Protein AF-A0A965K1F4-F1 (afdb_monomer)

Secondary structure (DSSP, 8-state):
--HHHHHTSB-SSSBSEEEEEEESSS-EEEEEEETT-BHHHHHHHTT--S--SEEEESSTTSEEEEGGGTTSBSSHHHHGGGT---TTTEEEEEPTTS-HHHHHHHHHHHHHHTS---SHIIIIIHHHHHHHHHHHHHTTTHHHHHHHHHHHHHHHTT-SSSSHHHHHHHHHHHHHHHTHHHHHHHHTTPPPTTTTSPPSS----TTTTTT----

Radius of gyration: 17.97 Å; Cα contacts (8 Å, |Δi|>4): 394; chains: 1; bounding box: 42×44×53 Å

Foldseek 3Di:
DDPVVQCVFADVVQGHWDFAWEFFPPDIDTDIHHFQQQQLVVCVVVVNPDQFQWKFAQPLLFFIGGSVRSRFTQAAVSCVVVVGHNHPRYIYGHHPPAQLLLLLLVSLCLLLVPDPCPFPCSVPLSNLLSVLSVCLQQLHVLLVSLVVNVVSLVVNAPRDPDCSSVSSSNHVVNSCVSNVVSSVVSSNRDHHPRNPPDHSDDRDDPVNCVPPPPD

Nearest PDB structures (foldseek):
  7p5h-assembly1_b  TM=9.057E-01  e=5.357E-12  Thermotoga maritima MSB8
  8a5e-assembly1_B  TM=8.991E-01  e=3.049E-12  Acetobacterium woodii DSM 1030
  8e9i-assembly1_F  TM=9.123E-01  e=1.053E-11  Mycolicibacterium smegmatis MC2 155
  7p91-assembly1_b  TM=8.775E-01  e=1.053E-11  Thermotoga maritima MSB8
  8oh5-assembly1_B  TM=8.840E-01  e=3.250E-11  Sporomusa ovata DSM 2662

pLDDT: mean 92.14, std 10.46, range [42.31, 98.44]

Mean predicted aligned error: 4.68 Å

Solvent-accessible surface area (backbone atoms only — not comparable to full-atom values): 11438 Å² total; per-residue (Å²): 142,54,72,69,64,43,53,76,32,41,32,96,92,45,53,24,67,44,67,29,40,37,35,48,80,91,53,76,43,78,45,79,40,45,26,45,46,32,43,48,58,53,37,47,76,65,70,47,87,68,83,42,55,28,33,37,29,16,43,84,50,20,22,47,40,54,41,93,55,33,77,42,28,49,29,51,78,64,24,43,90,73,75,30,38,46,70,75,27,26,40,36,40,37,49,73,96,54,49,66,65,41,52,48,22,54,53,39,40,49,54,26,68,74,39,87,46,84,28,65,34,40,59,52,44,36,49,50,42,19,50,25,37,46,28,18,34,58,18,45,66,8,49,61,22,53,55,49,43,56,54,47,42,68,68,40,51,85,58,42,88,55,63,64,57,42,18,45,38,43,26,52,54,28,38,55,64,71,36,39,69,58,53,54,55,23,32,73,38,50,59,43,87,54,59,83,48,83,72,78,65,90,71,88,50,82,73,69,57,70,79,62,74,86,127

Sequence (215 aa):
HGAEWFRNVGTATRPGTTVTSVTGNGKALVVEVPYGTPIRSILVGAGIAYEPRALLLGGYGGTWLDAKHLDVGFDDDSLRPFGAGTGAGVIMALPHESCGVAECARIVDYMAKESARQCGPCAFGLPAMAEDLKALTSGRDANQSLSRLMSRSDVIEGRGACRHPDGVIRFVRTALNVFAEDFNAHAAGHPCGFAHGAPVSYIPHQSDVKDLEWE

Structure (mmCIF, N/CA/C/O backbone):
data_AF-A0A965K1F4-F1
#
_entry.id   AF-A0A965K1F4-F1
#
loop_
_atom_site.group_PDB
_atom_site.id
_atom_site.type_symbol
_atom_site.label_atom_id
_atom_site.label_alt_id
_atom_site.label_comp_id
_atom_site.label_asym_id
_atom_site.label_entity_id
_atom_site.label_seq_id
_atom_site.pdbx_PDB_ins_code
_atom_site.Cartn_x
_atom_site.Cartn_y
_atom_site.Cartn_z
_atom_site.occupancy
_atom_site.B_iso_or_equiv
_atom_site.auth_seq_id
_atom_site.auth_comp_id
_atom_site.auth_asym_id
_atom_site.auth_atom_id
_atom_site.pdbx_PDB_model_num
ATOM 1 N N . HIS A 1 1 ? 19.795 9.532 -28.203 1.00 74.75 1 HIS A N 1
ATOM 2 C CA . HIS A 1 1 ? 19.160 8.299 -27.690 1.00 74.75 1 HIS A CA 1
ATOM 3 C C . HIS A 1 1 ? 17.876 8.038 -28.471 1.00 74.75 1 HIS A C 1
ATOM 5 O O . HIS A 1 1 ? 17.197 9.002 -28.798 1.00 74.75 1 HIS A O 1
ATOM 11 N N . GLY A 1 2 ? 17.587 6.784 -28.839 1.00 93.44 2 GLY A N 1
ATOM 12 C CA . GLY A 1 2 ? 16.443 6.406 -29.685 1.00 93.44 2 GLY A CA 1
ATOM 13 C C . GLY A 1 2 ? 15.737 5.147 -29.176 1.00 93.44 2 GLY A C 1
ATOM 14 O O . GLY A 1 2 ? 16.188 4.526 -28.215 1.00 93.44 2 GLY A O 1
ATOM 15 N N . ALA A 1 3 ? 14.636 4.762 -29.823 1.00 94.19 3 ALA A N 1
ATOM 16 C CA . ALA A 1 3 ? 13.761 3.690 -29.338 1.00 94.19 3 ALA A CA 1
ATOM 17 C C . ALA A 1 3 ? 14.447 2.314 -29.231 1.00 94.19 3 ALA A C 1
ATOM 19 O O . ALA A 1 3 ? 14.078 1.516 -28.377 1.00 94.19 3 ALA A O 1
ATOM 20 N N . GLU A 1 4 ? 15.443 2.031 -30.073 1.00 94.12 4 GLU A N 1
ATOM 21 C CA . GLU A 1 4 ? 16.241 0.801 -29.995 1.00 94.12 4 GLU A CA 1
ATOM 22 C C . GLU A 1 4 ? 17.055 0.728 -28.697 1.00 94.12 4 GLU A C 1
ATOM 24 O O . GLU A 1 4 ? 16.973 -0.257 -27.975 1.00 94.12 4 GLU A O 1
ATOM 29 N N . TRP A 1 5 ? 17.749 1.813 -28.340 1.00 94.00 5 TRP A N 1
ATOM 30 C CA . TRP A 1 5 ? 18.495 1.897 -27.084 1.00 94.00 5 TRP A CA 1
ATOM 31 C C . TRP A 1 5 ? 17.579 1.747 -25.861 1.00 94.00 5 TRP A C 1
ATOM 33 O O . TRP A 1 5 ? 17.905 0.991 -24.953 1.00 94.00 5 TRP A O 1
ATOM 43 N N . PHE A 1 6 ? 16.411 2.404 -25.861 1.00 94.06 6 PHE A N 1
ATOM 44 C CA . PHE A 1 6 ? 15.449 2.310 -24.753 1.00 94.06 6 PHE A CA 1
ATOM 45 C C . PHE A 1 6 ? 14.910 0.882 -24.570 1.00 94.06 6 PHE A C 1
ATOM 47 O O . PHE A 1 6 ? 14.655 0.455 -23.449 1.00 94.06 6 PHE A O 1
ATOM 54 N N . ARG A 1 7 ? 14.781 0.122 -25.667 1.00 94.62 7 ARG A N 1
ATOM 55 C CA . ARG A 1 7 ? 14.348 -1.283 -25.647 1.00 94.62 7 ARG A CA 1
ATOM 56 C C . ARG A 1 7 ? 15.410 -2.277 -25.185 1.00 94.62 7 ARG A C 1
ATOM 58 O O . ARG A 1 7 ? 15.047 -3.393 -24.839 1.00 94.62 7 ARG A O 1
ATOM 65 N N . ASN A 1 8 ? 16.679 -1.876 -25.134 1.00 94.69 8 ASN A N 1
ATOM 66 C CA . ASN A 1 8 ? 17.767 -2.713 -24.617 1.00 94.69 8 ASN A CA 1
ATOM 67 C C . ASN A 1 8 ? 17.890 -2.664 -23.081 1.00 94.69 8 ASN A C 1
ATOM 69 O O . ASN A 1 8 ? 18.779 -3.299 -22.518 1.00 94.69 8 ASN A O 1
ATOM 73 N N . VAL A 1 9 ? 17.022 -1.906 -22.405 1.00 95.31 9 VAL A N 1
ATOM 74 C CA . VAL A 1 9 ? 16.939 -1.791 -20.943 1.00 95.31 9 VAL A CA 1
ATOM 75 C C . VAL A 1 9 ? 15.569 -2.298 -20.490 1.00 95.31 9 VAL A C 1
ATOM 77 O O . VAL A 1 9 ? 14.593 -2.156 -21.221 1.00 95.31 9 VAL A O 1
ATOM 80 N N . GLY A 1 10 ? 15.480 -2.863 -19.286 1.00 95.62 10 GLY A N 1
ATOM 81 C CA . GLY A 1 10 ? 14.237 -3.410 -18.743 1.00 95.62 10 GLY A CA 1
ATOM 82 C C . GLY A 1 10 ? 13.984 -4.854 -19.184 1.00 95.62 10 GLY A C 1
ATOM 83 O O . GLY A 1 10 ? 14.920 -5.583 -19.518 1.00 95.62 10 GLY A O 1
ATOM 84 N N . THR A 1 11 ? 12.720 -5.277 -19.197 1.00 95.44 11 THR A N 1
ATOM 85 C CA . THR A 1 11 ? 12.339 -6.619 -19.662 1.00 95.44 11 THR A CA 1
ATOM 86 C C . THR A 1 11 ? 11.910 -6.595 -21.129 1.00 95.44 11 THR A C 1
ATOM 88 O O . THR A 1 11 ? 11.589 -5.547 -21.690 1.00 95.44 11 THR A O 1
ATOM 91 N N . ALA A 1 12 ? 11.854 -7.768 -21.766 1.00 93.19 12 ALA A N 1
ATOM 92 C CA . ALA A 1 12 ? 11.412 -7.881 -23.157 1.00 93.19 12 ALA A CA 1
ATOM 93 C C . ALA A 1 12 ? 9.964 -7.396 -23.369 1.00 93.19 12 ALA A C 1
ATOM 95 O O . ALA A 1 12 ? 9.647 -6.819 -24.409 1.00 93.19 12 ALA A O 1
ATOM 96 N N . THR A 1 13 ? 9.086 -7.623 -22.389 1.00 93.12 13 THR A N 1
ATOM 97 C CA . THR A 1 13 ? 7.673 -7.215 -22.426 1.00 93.12 13 THR A CA 1
ATOM 98 C C . THR A 1 13 ? 7.452 -5.806 -21.878 1.00 93.12 13 THR A C 1
ATOM 100 O O . THR A 1 13 ? 6.472 -5.150 -22.236 1.00 93.12 13 THR A O 1
ATOM 103 N N . ARG A 1 14 ? 8.385 -5.301 -21.063 1.00 94.06 14 ARG A N 1
ATOM 104 C CA . ARG A 1 14 ? 8.356 -3.964 -20.471 1.00 94.06 14 ARG A CA 1
ATOM 105 C C . ARG A 1 14 ? 9.728 -3.281 -20.609 1.00 94.06 14 ARG A C 1
ATOM 107 O O . ARG A 1 14 ? 10.477 -3.200 -19.636 1.00 94.06 14 ARG A O 1
ATOM 114 N N . PRO A 1 15 ? 10.063 -2.772 -21.807 1.00 96.19 15 PRO A N 1
ATOM 115 C CA . PRO A 1 15 ? 11.319 -2.068 -22.021 1.00 96.19 15 PRO A CA 1
ATOM 116 C C . PRO A 1 15 ? 11.351 -0.713 -21.309 1.00 96.19 15 PRO A C 1
ATOM 118 O O . PRO A 1 15 ? 10.327 -0.035 -21.179 1.00 96.19 15 PRO A O 1
ATOM 121 N N . GLY A 1 16 ? 12.554 -0.291 -20.938 1.00 96.00 16 GLY A N 1
ATOM 122 C CA . GLY A 1 16 ? 12.848 1.013 -20.369 1.00 96.00 16 GLY A CA 1
ATOM 123 C C . GLY A 1 16 ? 13.050 1.026 -18.860 1.00 96.00 16 GLY A C 1
ATOM 124 O O . GLY A 1 16 ? 13.235 0.000 -18.200 1.00 96.00 16 GLY A O 1
ATOM 125 N N . THR A 1 17 ? 13.012 2.241 -18.329 1.00 96.44 17 THR A N 1
ATOM 126 C CA . THR A 1 17 ? 13.187 2.560 -16.915 1.00 96.44 17 THR A CA 1
ATOM 127 C C . THR A 1 17 ? 11.930 3.210 -16.345 1.00 96.44 17 THR A C 1
ATOM 129 O O . THR A 1 17 ? 11.036 3.659 -17.070 1.00 96.44 17 THR A O 1
ATOM 132 N N . THR A 1 18 ? 11.858 3.263 -15.020 1.00 95.69 18 THR A N 1
ATOM 133 C CA . THR A 1 18 ? 10.865 4.033 -14.281 1.00 95.69 18 THR A CA 1
ATOM 134 C C . THR A 1 18 ? 11.535 4.814 -13.162 1.00 95.69 18 THR A C 1
ATOM 136 O O . THR A 1 18 ? 12.434 4.314 -12.483 1.00 95.69 18 THR A O 1
ATOM 139 N N . VAL A 1 19 ? 11.067 6.041 -12.949 1.00 96.88 19 VAL A N 1
ATOM 140 C CA . VAL A 1 19 ? 11.405 6.820 -11.759 1.00 96.88 19 VAL A CA 1
ATOM 141 C C . VAL A 1 19 ? 10.580 6.269 -10.602 1.00 96.88 19 VAL A C 1
ATOM 143 O O . VAL A 1 19 ? 9.364 6.127 -10.720 1.00 96.88 19 VAL A O 1
ATOM 146 N N . THR A 1 20 ? 11.253 5.904 -9.517 1.00 96.75 20 THR A N 1
ATOM 147 C CA . THR A 1 20 ? 10.661 5.216 -8.374 1.00 96.75 20 THR A CA 1
ATOM 148 C C . THR A 1 20 ? 11.041 5.915 -7.079 1.00 96.75 20 THR A C 1
ATOM 150 O O . THR A 1 20 ? 12.220 6.061 -6.765 1.00 96.75 20 THR A O 1
ATOM 153 N N . SER A 1 21 ? 10.037 6.318 -6.311 1.00 95.56 21 SER A N 1
ATOM 154 C CA . SER A 1 21 ? 10.187 6.828 -4.952 1.00 95.56 21 SER A CA 1
ATOM 155 C C . SER A 1 21 ? 10.217 5.664 -3.967 1.00 95.56 21 SER A C 1
ATOM 157 O O . SER A 1 21 ? 9.267 4.883 -3.882 1.00 95.56 21 SER A O 1
ATOM 159 N N . VAL A 1 22 ? 11.298 5.563 -3.204 1.00 95.31 22 VAL A N 1
ATOM 160 C CA . VAL A 1 22 ? 11.537 4.512 -2.216 1.00 95.31 22 VAL A CA 1
ATOM 161 C C . VAL A 1 22 ? 11.586 5.133 -0.822 1.00 95.31 22 VAL A C 1
ATOM 163 O O . VAL A 1 22 ? 12.295 6.113 -0.602 1.00 95.31 22 VAL A O 1
ATOM 166 N N . THR A 1 23 ? 10.838 4.572 0.125 1.00 92.44 23 THR A N 1
ATOM 167 C CA . THR A 1 23 ? 10.822 4.999 1.535 1.00 92.44 23 THR A CA 1
ATOM 168 C C . THR A 1 23 ? 10.831 3.788 2.473 1.00 92.44 23 THR A C 1
ATOM 170 O O . THR A 1 23 ? 10.505 2.677 2.057 1.00 92.44 23 THR A O 1
ATOM 173 N N . GLY A 1 24 ? 11.212 3.990 3.737 1.00 85.62 24 GLY A N 1
ATOM 174 C CA . GLY A 1 24 ? 11.217 2.940 4.767 1.00 85.62 24 GLY A CA 1
ATOM 175 C C . GLY A 1 24 ? 12.243 3.117 5.890 1.00 85.62 24 GLY A C 1
ATOM 176 O O . GLY A 1 24 ? 12.276 2.315 6.816 1.00 85.62 24 GLY A O 1
ATOM 177 N N . ASN A 1 25 ? 13.085 4.150 5.845 1.00 75.62 25 ASN A N 1
ATOM 178 C CA . ASN A 1 25 ? 14.072 4.466 6.891 1.00 75.62 25 ASN A CA 1
ATOM 179 C C . ASN A 1 25 ? 13.907 5.897 7.448 1.00 75.62 25 ASN A C 1
ATOM 181 O O . ASN A 1 25 ? 14.870 6.506 7.912 1.00 75.62 25 ASN A O 1
ATOM 185 N N . GLY A 1 26 ? 12.698 6.461 7.346 1.00 73.38 26 GLY A N 1
ATOM 186 C CA . GLY A 1 26 ? 12.419 7.857 7.699 1.00 73.38 26 GLY A CA 1
ATOM 187 C C . GLY A 1 26 ? 12.911 8.883 6.669 1.00 73.38 26 GLY A C 1
ATOM 188 O O . GLY A 1 26 ? 12.800 10.082 6.910 1.00 73.38 26 GLY A O 1
ATOM 189 N N . LYS A 1 27 ? 13.448 8.439 5.525 1.00 78.00 27 LYS A N 1
ATOM 190 C CA . LYS A 1 27 ? 13.793 9.278 4.372 1.00 78.00 27 LYS A CA 1
ATOM 191 C C . LYS A 1 27 ? 13.212 8.677 3.094 1.00 78.00 27 LYS A C 1
ATOM 193 O O . LYS A 1 27 ? 13.108 7.459 2.965 1.00 78.00 27 LYS A O 1
ATOM 198 N N . ALA A 1 28 ? 12.860 9.548 2.154 1.00 85.19 28 ALA A N 1
ATOM 199 C CA . ALA A 1 28 ? 12.487 9.161 0.801 1.00 85.19 28 ALA A CA 1
ATOM 200 C C . ALA A 1 28 ? 13.665 9.403 -0.150 1.00 85.19 28 ALA A C 1
ATOM 202 O O . ALA A 1 28 ? 14.328 10.438 -0.068 1.00 85.19 28 ALA A O 1
ATOM 203 N N . LEU A 1 29 ? 13.904 8.464 -1.062 1.00 92.31 29 LEU A N 1
ATOM 204 C CA . LEU A 1 29 ? 14.847 8.610 -2.164 1.00 92.31 29 LEU A CA 1
ATOM 205 C C . LEU A 1 29 ? 14.128 8.345 -3.483 1.00 92.31 29 LEU A C 1
ATOM 207 O O . LEU A 1 29 ? 13.356 7.397 -3.590 1.00 92.31 29 LEU A O 1
ATOM 211 N N . VAL A 1 30 ? 14.412 9.157 -4.495 1.00 95.06 30 VAL A N 1
ATOM 212 C CA . VAL A 1 30 ? 13.940 8.926 -5.860 1.00 95.06 30 VAL A CA 1
ATOM 213 C C . VAL A 1 30 ? 15.076 8.308 -6.666 1.00 95.06 30 VAL A C 1
ATOM 215 O O . VAL A 1 30 ? 16.165 8.875 -6.737 1.00 95.06 30 VAL A O 1
ATOM 218 N N . VAL A 1 31 ? 14.824 7.145 -7.262 1.00 95.25 31 VAL A N 1
ATOM 219 C CA . VAL A 1 31 ? 15.786 6.400 -8.083 1.00 95.25 31 VAL A CA 1
ATOM 220 C C . VAL A 1 31 ? 15.194 6.093 -9.451 1.00 95.25 31 VAL A C 1
ATOM 222 O O . VAL A 1 31 ? 14.004 5.818 -9.573 1.00 95.25 31 VAL A O 1
ATOM 225 N N . GLU A 1 32 ? 16.016 6.113 -10.492 1.00 96.81 32 GLU A N 1
ATOM 226 C CA . GLU A 1 32 ? 15.636 5.580 -11.799 1.00 96.81 32 GLU A CA 1
ATOM 227 C C . GLU A 1 32 ? 16.076 4.117 -11.885 1.00 96.81 32 GLU A C 1
ATOM 229 O O . GLU A 1 32 ? 17.247 3.802 -11.669 1.00 96.81 32 GLU A O 1
ATOM 234 N N . VAL A 1 33 ? 15.137 3.217 -12.182 1.00 96.62 33 VAL A N 1
ATOM 235 C CA . VAL A 1 33 ? 15.390 1.771 -12.217 1.00 96.62 33 VAL A CA 1
ATOM 236 C C . VAL A 1 33 ? 14.881 1.156 -13.520 1.00 96.62 33 VAL A C 1
ATOM 238 O O . VAL A 1 33 ? 13.785 1.500 -13.966 1.00 96.62 33 VAL A O 1
ATOM 241 N N . PRO A 1 34 ? 15.629 0.234 -14.149 1.00 97.56 34 PRO A N 1
ATOM 242 C CA . PRO A 1 34 ? 15.101 -0.605 -15.221 1.00 97.56 34 PRO A CA 1
ATOM 243 C C . PRO A 1 34 ? 13.905 -1.436 -14.746 1.00 97.56 34 PRO A C 1
ATOM 245 O O . PRO A 1 34 ? 13.929 -1.978 -13.637 1.00 97.56 34 PRO A O 1
ATOM 248 N N . TYR A 1 35 ? 12.886 -1.596 -15.590 1.00 97.81 35 TYR A N 1
ATOM 249 C CA . TYR A 1 35 ? 11.803 -2.541 -15.300 1.00 97.81 35 TYR A CA 1
ATOM 250 C C . TYR A 1 35 ? 12.345 -3.966 -15.124 1.00 97.81 35 TYR A C 1
ATOM 252 O O . TYR A 1 35 ? 13.282 -4.380 -15.805 1.00 97.81 35 TYR A O 1
ATOM 260 N N . GLY A 1 36 ? 11.764 -4.714 -14.190 1.00 97.69 36 GLY A N 1
ATOM 261 C CA . GLY A 1 36 ? 12.200 -6.070 -13.848 1.00 97.69 36 GLY A CA 1
ATOM 262 C C . GLY A 1 36 ? 13.405 -6.138 -12.913 1.00 97.69 36 GLY A C 1
ATOM 263 O O . GLY A 1 36 ? 13.797 -7.233 -12.513 1.00 97.69 36 GLY A O 1
ATOM 264 N N . THR A 1 37 ? 13.965 -4.996 -12.497 1.00 98.12 37 THR A N 1
ATOM 265 C CA . THR A 1 37 ? 14.964 -4.965 -11.417 1.00 98.12 37 THR A CA 1
ATOM 266 C C . THR A 1 37 ? 14.363 -5.595 -10.153 1.00 98.12 37 THR A C 1
ATOM 268 O O . THR A 1 37 ? 13.264 -5.188 -9.768 1.00 98.12 37 THR A O 1
ATOM 271 N N . PRO A 1 38 ? 15.035 -6.556 -9.488 1.00 98.00 38 PRO A N 1
ATOM 272 C CA . PRO A 1 38 ? 14.523 -7.148 -8.255 1.00 98.00 38 PRO A CA 1
ATOM 273 C C . PRO A 1 38 ? 14.261 -6.081 -7.192 1.00 98.00 38 PRO A C 1
ATOM 275 O O . PRO A 1 38 ? 15.113 -5.217 -6.964 1.00 98.00 38 PRO A O 1
ATOM 278 N N . ILE A 1 39 ? 13.115 -6.150 -6.507 1.00 97.75 39 ILE A N 1
ATOM 279 C CA . ILE A 1 39 ? 12.748 -5.152 -5.488 1.00 97.75 39 ILE A CA 1
ATOM 280 C C . ILE A 1 39 ? 13.838 -5.044 -4.411 1.00 97.75 39 ILE A C 1
ATOM 282 O O . ILE A 1 39 ? 14.202 -3.935 -4.021 1.00 97.75 39 ILE A O 1
ATOM 286 N N . ARG A 1 40 ? 14.438 -6.167 -3.999 1.00 97.00 40 ARG A N 1
ATOM 287 C CA . ARG A 1 40 ? 15.582 -6.205 -3.075 1.00 97.00 40 ARG A CA 1
ATOM 288 C C . ARG A 1 40 ? 16.716 -5.283 -3.520 1.00 97.00 40 ARG A C 1
ATOM 290 O O . ARG A 1 40 ? 17.237 -4.516 -2.715 1.00 97.00 40 ARG A O 1
ATOM 297 N N . SER A 1 41 ? 17.091 -5.340 -4.797 1.00 96.75 41 SER A N 1
ATOM 298 C CA . SER A 1 41 ? 18.167 -4.515 -5.354 1.00 96.75 41 SER A CA 1
ATOM 299 C C . SER A 1 41 ? 17.808 -3.031 -5.332 1.00 96.75 41 SER A C 1
ATOM 301 O O . SER A 1 41 ? 18.671 -2.206 -5.038 1.00 96.75 41 SER A O 1
ATOM 303 N N . ILE A 1 42 ? 16.538 -2.694 -5.579 1.00 97.00 42 ILE A N 1
ATOM 304 C CA . ILE A 1 42 ? 16.042 -1.314 -5.504 1.00 97.00 42 ILE A CA 1
ATOM 305 C C . ILE A 1 42 ? 16.145 -0.785 -4.067 1.00 97.00 42 ILE A C 1
ATOM 307 O O . ILE A 1 42 ? 16.666 0.308 -3.856 1.00 97.00 42 ILE A O 1
ATOM 311 N N . LEU A 1 43 ? 15.705 -1.565 -3.073 1.00 95.88 43 LEU A N 1
ATOM 312 C CA . LEU A 1 43 ? 15.776 -1.178 -1.659 1.00 95.88 43 LEU A CA 1
ATOM 313 C C . LEU A 1 43 ? 17.220 -0.962 -1.192 1.00 95.88 43 LEU A C 1
ATOM 315 O O . LEU A 1 43 ? 17.522 0.068 -0.588 1.00 95.88 43 LEU A O 1
ATOM 319 N N . VAL A 1 44 ? 18.125 -1.889 -1.524 1.00 93.94 44 VAL A N 1
ATOM 320 C CA . VAL A 1 44 ? 19.553 -1.767 -1.189 1.00 93.94 44 VAL A CA 1
ATOM 321 C C . VAL A 1 44 ? 20.165 -0.538 -1.860 1.00 93.94 44 VAL A C 1
ATOM 323 O O . VAL A 1 44 ? 20.859 0.235 -1.200 1.00 93.94 44 VAL A O 1
ATOM 326 N N . GLY A 1 45 ? 19.863 -0.308 -3.143 1.00 92.81 45 GLY A N 1
ATOM 327 C CA . GLY A 1 45 ? 20.295 0.889 -3.871 1.00 92.81 45 GLY A CA 1
ATOM 328 C C . GLY A 1 45 ? 19.766 2.190 -3.261 1.00 92.81 45 GLY A C 1
ATOM 329 O O . GLY A 1 45 ? 20.438 3.216 -3.331 1.00 92.81 45 GLY A O 1
ATOM 330 N N . ALA A 1 46 ? 18.608 2.137 -2.599 1.00 92.75 46 ALA A N 1
ATOM 331 C CA . ALA A 1 46 ? 18.024 3.255 -1.867 1.00 92.75 46 ALA A CA 1
ATOM 332 C C . ALA A 1 46 ? 18.504 3.391 -0.408 1.00 92.75 46 ALA A C 1
ATOM 334 O O . ALA A 1 46 ? 18.015 4.252 0.326 1.00 92.75 46 ALA A O 1
ATOM 335 N N . GLY A 1 47 ? 19.464 2.570 0.031 1.00 91.44 47 GLY A N 1
ATOM 336 C CA . GLY A 1 47 ? 20.011 2.618 1.389 1.00 91.44 47 GLY A CA 1
ATOM 337 C C . GLY A 1 47 ? 19.117 1.973 2.453 1.00 91.44 47 GLY A C 1
ATOM 338 O O . GLY A 1 47 ? 19.287 2.236 3.645 1.00 91.44 47 GLY A O 1
ATOM 339 N N . ILE A 1 48 ? 18.164 1.130 2.050 1.00 91.75 48 ILE A N 1
ATOM 340 C CA . ILE A 1 48 ? 17.353 0.306 2.952 1.00 91.75 48 ILE A CA 1
ATOM 341 C C . ILE A 1 48 ? 18.057 -1.048 3.094 1.00 91.75 48 ILE A C 1
ATOM 343 O O . ILE A 1 48 ? 17.915 -1.936 2.258 1.00 91.75 48 ILE A O 1
ATOM 347 N N . ALA A 1 49 ? 18.870 -1.169 4.147 1.00 85.81 49 ALA A N 1
ATOM 348 C CA . ALA A 1 49 ? 19.751 -2.317 4.390 1.00 85.81 49 ALA A CA 1
ATOM 349 C C . ALA A 1 49 ? 19.187 -3.354 5.386 1.00 85.81 49 ALA A C 1
ATOM 351 O O . ALA A 1 49 ? 19.933 -4.199 5.875 1.00 85.81 49 ALA A O 1
ATOM 352 N N . TYR A 1 50 ? 17.894 -3.282 5.710 1.00 90.12 50 TYR A N 1
ATOM 353 C CA . TYR A 1 50 ? 17.196 -4.253 6.559 1.00 90.12 50 TYR A CA 1
ATOM 354 C C . TYR A 1 50 ? 16.178 -5.047 5.732 1.00 90.12 50 TYR A C 1
ATOM 356 O O . TYR A 1 50 ? 15.739 -4.582 4.679 1.00 90.12 50 TYR A O 1
ATOM 364 N N . GLU A 1 51 ? 15.784 -6.232 6.203 1.00 92.50 51 GLU A N 1
ATOM 365 C CA . GLU A 1 51 ? 14.664 -6.959 5.599 1.00 92.50 51 GLU A CA 1
ATOM 366 C C . GLU A 1 51 ? 13.341 -6.402 6.138 1.00 92.50 51 GLU A C 1
ATOM 368 O O . GLU A 1 51 ? 13.110 -6.460 7.348 1.00 92.50 51 GLU A O 1
ATOM 373 N N . PRO A 1 52 ? 12.488 -5.798 5.291 1.00 95.19 52 PRO A N 1
ATOM 374 C CA . PRO A 1 52 ? 11.209 -5.283 5.747 1.00 95.19 52 PRO A CA 1
ATOM 375 C C . PRO A 1 52 ? 10.256 -6.405 6.120 1.00 95.19 52 PRO A C 1
ATOM 377 O O . PRO A 1 52 ? 10.372 -7.525 5.644 1.00 95.19 52 PRO A O 1
ATOM 380 N N . ARG A 1 53 ? 9.244 -6.065 6.913 1.00 94.88 53 ARG A N 1
ATOM 381 C CA . ARG A 1 53 ? 8.118 -6.950 7.211 1.00 94.88 53 ARG A CA 1
ATOM 382 C C . ARG A 1 53 ? 7.190 -7.109 6.007 1.00 94.88 53 ARG A C 1
ATOM 384 O O . ARG A 1 53 ? 6.649 -8.182 5.761 1.00 94.88 53 ARG A O 1
ATOM 391 N N . ALA A 1 54 ? 6.963 -6.012 5.293 1.00 97.12 54 ALA A N 1
ATOM 392 C CA . ALA A 1 54 ? 6.098 -5.951 4.125 1.00 97.12 54 ALA A CA 1
ATOM 393 C C . ALA A 1 54 ? 6.475 -4.756 3.245 1.00 97.12 54 ALA A C 1
ATOM 395 O O . ALA A 1 54 ? 7.166 -3.830 3.677 1.00 97.12 54 ALA A O 1
ATOM 396 N N . LEU A 1 55 ? 5.974 -4.765 2.017 1.00 97.50 55 LEU A N 1
ATOM 397 C CA . LEU A 1 55 ? 6.135 -3.696 1.046 1.00 97.50 55 LEU A CA 1
ATOM 398 C C . LEU A 1 55 ? 4.771 -3.157 0.646 1.00 97.50 55 LEU A C 1
ATOM 400 O O . LEU A 1 55 ? 3.861 -3.937 0.392 1.00 97.50 55 LEU A O 1
ATOM 404 N N . LEU A 1 56 ? 4.638 -1.845 0.510 1.00 97.69 56 LEU A N 1
ATOM 405 C CA . LEU A 1 56 ? 3.528 -1.234 -0.209 1.00 97.69 56 LEU A CA 1
ATOM 406 C C . LEU A 1 56 ? 4.022 -0.786 -1.585 1.00 97.69 56 LEU A C 1
ATOM 408 O O . LEU A 1 56 ? 4.886 0.088 -1.686 1.00 97.69 56 LEU A O 1
ATOM 412 N N . LEU A 1 57 ? 3.468 -1.391 -2.634 1.00 97.75 57 LEU A N 1
ATOM 413 C CA . LEU A 1 57 ? 3.824 -1.131 -4.028 1.00 97.75 57 LEU A CA 1
ATOM 414 C C . LEU A 1 57 ? 2.727 -0.335 -4.733 1.00 97.75 57 LEU A C 1
ATOM 416 O O . LEU A 1 57 ? 1.545 -0.642 -4.585 1.00 97.75 57 LEU A O 1
ATOM 420 N N . GLY A 1 58 ? 3.116 0.654 -5.536 1.00 95.50 58 GLY A N 1
ATOM 421 C CA . GLY A 1 58 ? 2.209 1.413 -6.404 1.00 95.50 58 GLY A CA 1
ATOM 422 C C . GLY A 1 58 ? 1.510 2.606 -5.743 1.00 95.50 58 GLY A C 1
ATOM 423 O O . GLY A 1 58 ? 0.687 3.253 -6.391 1.00 95.50 58 GLY A O 1
ATOM 424 N N . GLY A 1 59 ? 1.858 2.928 -4.494 1.00 94.25 59 GLY A N 1
ATOM 425 C CA . GLY A 1 59 ? 1.321 4.062 -3.730 1.00 94.25 59 GLY A CA 1
ATOM 426 C C . GLY A 1 59 ? 0.092 3.705 -2.887 1.00 94.25 59 GLY A C 1
ATOM 427 O O . GLY A 1 59 ? -0.193 2.537 -2.641 1.00 94.25 59 GLY A O 1
ATOM 428 N N . TYR A 1 60 ? -0.660 4.711 -2.434 1.00 94.75 60 TYR A N 1
ATOM 429 C CA . TYR A 1 60 ? -1.764 4.526 -1.472 1.00 94.75 60 TYR A CA 1
ATOM 430 C C . TYR A 1 60 ? -3.029 3.860 -2.031 1.00 94.75 60 TYR A C 1
ATOM 432 O O . TYR A 1 60 ? -3.874 3.415 -1.261 1.00 94.75 60 TYR A O 1
ATOM 440 N N . GLY A 1 61 ? -3.148 3.730 -3.355 1.00 94.31 61 GLY A N 1
ATOM 441 C CA . GLY A 1 61 ? -4.135 2.854 -4.010 1.00 94.31 61 GLY A CA 1
ATOM 442 C C . GLY A 1 61 ? -3.562 1.497 -4.441 1.00 94.31 61 GLY A C 1
ATOM 443 O O . GLY A 1 61 ? -4.175 0.795 -5.249 1.00 94.31 61 GLY A O 1
ATOM 444 N N . GLY A 1 62 ? -2.346 1.196 -3.984 1.00 96.19 62 GLY A N 1
ATOM 445 C CA . GLY A 1 62 ? -1.524 0.074 -4.399 1.00 96.19 62 GLY A CA 1
ATOM 446 C C . GLY A 1 62 ? -1.820 -1.224 -3.654 1.00 96.19 62 GLY A C 1
ATOM 447 O O . GLY A 1 62 ? -2.960 -1.526 -3.301 1.00 96.19 62 GLY A O 1
ATOM 448 N N . THR A 1 63 ? -0.789 -2.043 -3.473 1.00 98.12 63 THR A N 1
ATOM 449 C CA . THR A 1 63 ? -0.899 -3.395 -2.910 1.00 98.12 63 THR A CA 1
ATOM 450 C C . THR A 1 63 ? 0.178 -3.640 -1.871 1.00 98.12 63 THR A C 1
ATOM 452 O O . THR A 1 63 ? 1.351 -3.352 -2.111 1.00 98.12 63 THR A O 1
ATOM 455 N N . TRP A 1 64 ? -0.230 -4.203 -0.736 1.00 98.19 64 TRP A N 1
ATOM 456 C CA . TRP A 1 64 ? 0.700 -4.783 0.220 1.00 98.19 64 TRP A CA 1
ATOM 457 C C . TRP A 1 64 ? 1.223 -6.124 -0.287 1.00 98.19 64 TRP A C 1
ATOM 459 O O . TRP A 1 64 ? 0.446 -6.994 -0.680 1.00 98.19 64 TRP A O 1
ATOM 469 N N . LEU A 1 65 ? 2.539 -6.287 -0.249 1.00 97.75 65 LEU A N 1
ATOM 470 C CA . LEU A 1 65 ? 3.259 -7.492 -0.625 1.00 97.75 65 LEU A CA 1
ATOM 471 C C . LEU A 1 65 ? 4.083 -7.983 0.570 1.00 97.75 65 LEU A C 1
ATOM 473 O O . LEU A 1 65 ? 4.775 -7.208 1.230 1.00 97.75 65 LEU A O 1
ATOM 477 N N . ASP A 1 66 ? 4.004 -9.280 0.839 1.00 95.62 66 ASP A N 1
ATOM 478 C CA . ASP A 1 66 ? 4.812 -9.960 1.852 1.00 95.62 66 ASP A CA 1
ATOM 479 C C . ASP A 1 66 ? 6.304 -9.906 1.475 1.00 95.62 66 ASP A C 1
ATOM 481 O O . ASP A 1 66 ? 6.673 -10.101 0.311 1.00 95.62 66 ASP A O 1
ATOM 485 N N . ALA A 1 67 ? 7.172 -9.651 2.455 1.00 93.50 67 ALA A N 1
ATOM 486 C CA . ALA A 1 67 ? 8.609 -9.516 2.243 1.00 93.50 67 ALA A CA 1
ATOM 487 C C . ALA A 1 67 ? 9.294 -10.779 1.696 1.00 93.50 67 ALA A C 1
ATOM 489 O O . ALA A 1 67 ? 10.365 -10.686 1.099 1.00 93.50 67 ALA A O 1
ATOM 490 N N . LYS A 1 68 ? 8.661 -11.955 1.771 1.00 94.62 68 LYS A N 1
ATOM 491 C CA . LYS A 1 68 ? 9.172 -13.160 1.093 1.00 94.62 68 LYS A CA 1
ATOM 492 C C . LYS A 1 68 ? 9.258 -13.027 -0.437 1.00 94.62 68 LYS A C 1
ATOM 494 O O . LYS A 1 68 ? 9.865 -13.871 -1.088 1.00 94.62 68 LYS A O 1
ATOM 499 N N . HIS A 1 69 ? 8.652 -11.991 -1.021 1.00 96.00 69 HIS A N 1
ATOM 500 C CA . HIS A 1 69 ? 8.642 -11.724 -2.461 1.00 96.00 69 HIS A CA 1
ATOM 501 C C . HIS A 1 69 ? 9.599 -10.597 -2.892 1.00 96.00 69 HIS A C 1
ATOM 503 O O . HIS A 1 69 ? 9.448 -10.041 -3.977 1.00 96.00 69 HIS A O 1
ATOM 509 N N . LEU A 1 70 ? 10.606 -10.265 -2.077 1.00 95.81 70 LEU A N 1
ATOM 510 C CA . LEU A 1 70 ? 11.603 -9.225 -2.379 1.00 95.81 70 LEU A CA 1
ATOM 511 C C . LEU A 1 70 ? 12.407 -9.465 -3.667 1.00 95.81 70 LEU A C 1
ATOM 513 O O . LEU A 1 70 ? 12.899 -8.513 -4.269 1.00 95.81 70 LEU A O 1
ATOM 517 N N . ASP A 1 71 ? 12.541 -10.715 -4.101 1.00 96.88 71 ASP A N 1
ATOM 518 C CA . ASP A 1 71 ? 13.317 -11.077 -5.293 1.00 96.88 71 ASP A CA 1
ATOM 519 C C . ASP A 1 71 ? 12.487 -11.040 -6.593 1.00 96.88 71 ASP A C 1
ATOM 521 O O . ASP A 1 71 ? 12.999 -11.336 -7.671 1.00 96.88 71 ASP A O 1
ATOM 525 N N . VAL A 1 72 ? 11.211 -10.644 -6.511 1.00 97.56 72 VAL A N 1
ATOM 526 C CA . VAL A 1 72 ? 10.351 -10.407 -7.680 1.00 97.56 72 VAL A CA 1
ATOM 527 C C . VAL A 1 72 ? 10.806 -9.144 -8.422 1.00 97.56 72 VAL A C 1
ATOM 529 O O . VAL A 1 72 ? 11.185 -8.145 -7.805 1.00 97.56 72 VAL A O 1
ATOM 532 N N . GLY A 1 73 ? 10.763 -9.189 -9.756 1.00 97.88 73 GLY A N 1
ATOM 533 C CA . GLY A 1 73 ? 11.082 -8.050 -10.615 1.00 97.88 73 GLY A CA 1
ATOM 534 C C . GLY A 1 73 ? 10.068 -6.912 -10.482 1.00 97.88 73 GLY A C 1
ATOM 535 O O . GLY A 1 73 ? 8.860 -7.138 -10.407 1.00 97.88 73 GLY A O 1
ATOM 536 N N . PHE A 1 74 ? 10.551 -5.670 -10.455 1.00 97.94 74 PHE A N 1
ATOM 537 C CA . PHE A 1 74 ? 9.703 -4.481 -10.412 1.00 97.94 74 PHE A CA 1
ATOM 538 C C . PHE A 1 74 ? 9.195 -4.118 -11.815 1.00 97.94 74 PHE A C 1
ATOM 540 O O . PHE A 1 74 ? 9.742 -3.258 -12.506 1.00 97.94 74 PHE A O 1
ATOM 547 N N . ASP A 1 75 ? 8.161 -4.829 -12.254 1.00 97.06 75 ASP A N 1
ATOM 548 C CA . ASP A 1 75 ? 7.402 -4.596 -13.483 1.00 97.06 75 ASP A CA 1
ATOM 549 C C . ASP A 1 75 ? 6.000 -5.221 -13.365 1.00 97.06 75 ASP A C 1
ATOM 551 O O . ASP A 1 75 ? 5.768 -6.107 -12.542 1.00 97.06 75 ASP A O 1
ATOM 555 N N . ASP A 1 76 ? 5.046 -4.761 -14.176 1.00 95.31 76 ASP A N 1
ATOM 556 C CA . ASP A 1 76 ? 3.652 -5.203 -14.060 1.00 95.31 76 ASP A CA 1
ATOM 557 C C . ASP A 1 76 ? 3.448 -6.692 -14.386 1.00 95.31 76 ASP A C 1
ATOM 559 O O . ASP A 1 76 ? 2.503 -7.288 -13.872 1.00 95.31 76 ASP A O 1
ATOM 563 N N . ASP A 1 77 ? 4.295 -7.318 -15.211 1.00 96.31 77 ASP A N 1
ATOM 564 C CA . ASP A 1 77 ? 4.150 -8.742 -15.536 1.00 96.31 77 ASP A CA 1
ATOM 565 C C . ASP A 1 77 ? 4.569 -9.622 -14.360 1.00 96.31 77 ASP A C 1
ATOM 567 O O . ASP A 1 77 ? 3.830 -10.535 -13.982 1.00 96.31 77 ASP A O 1
ATOM 571 N N . SER A 1 78 ? 5.711 -9.302 -13.751 1.00 97.06 78 SER A N 1
ATOM 572 C CA . SER A 1 78 ? 6.236 -9.970 -12.559 1.00 97.06 78 SER A CA 1
ATOM 573 C C . SER A 1 78 ? 5.334 -9.774 -11.334 1.00 97.06 78 SER A C 1
ATOM 575 O O . SER A 1 78 ? 5.211 -10.675 -10.504 1.00 97.06 78 SER A O 1
ATOM 577 N N . LEU A 1 79 ? 4.676 -8.614 -11.220 1.00 97.25 79 LEU A N 1
ATOM 578 C CA . LEU A 1 79 ? 3.836 -8.257 -10.071 1.00 97.25 79 LEU A CA 1
ATOM 579 C C . LEU A 1 79 ? 2.379 -8.732 -10.182 1.00 97.25 79 LEU A C 1
ATOM 581 O O . LEU A 1 79 ? 1.722 -8.946 -9.156 1.00 97.25 79 LEU A O 1
ATOM 585 N N . ARG A 1 80 ? 1.874 -8.958 -11.402 1.00 95.94 80 ARG A N 1
ATOM 586 C CA . ARG A 1 80 ? 0.484 -9.372 -11.663 1.00 95.94 80 ARG A CA 1
ATOM 587 C C . ARG A 1 80 ? 0.013 -10.589 -10.853 1.00 95.94 80 ARG A C 1
ATOM 589 O O . ARG A 1 80 ? -1.117 -10.526 -10.363 1.00 95.94 80 ARG A O 1
ATOM 596 N N . PRO A 1 81 ? 0.802 -11.669 -10.660 1.00 96.31 81 PRO A N 1
ATOM 597 C CA . PRO A 1 81 ? 0.373 -12.825 -9.864 1.00 96.31 81 PRO A CA 1
ATOM 598 C C . PRO A 1 81 ? 0.035 -12.486 -8.407 1.00 96.31 81 PRO A C 1
ATOM 600 O O . PRO A 1 81 ? -0.729 -13.206 -7.771 1.00 96.31 81 PRO A O 1
ATOM 603 N N . PHE A 1 82 ? 0.572 -11.379 -7.892 1.00 95.44 82 PHE A N 1
ATOM 604 C CA . PHE A 1 82 ? 0.348 -10.901 -6.528 1.00 95.44 82 PHE A CA 1
ATOM 605 C C . PHE A 1 82 ? -0.758 -9.837 -6.447 1.00 95.44 82 PHE A C 1
ATOM 607 O O . PHE A 1 82 ? -0.976 -9.253 -5.389 1.00 95.44 82 PHE A O 1
ATOM 614 N N . GLY A 1 83 ? -1.437 -9.538 -7.563 1.00 93.81 83 GLY A N 1
ATOM 615 C CA . GLY A 1 83 ? -2.411 -8.445 -7.649 1.00 93.81 83 GLY A CA 1
ATOM 616 C C . GLY A 1 83 ? -1.790 -7.047 -7.526 1.00 93.81 83 GLY A C 1
ATOM 617 O O . GLY A 1 83 ? -2.529 -6.067 -7.408 1.00 93.81 83 GLY A O 1
ATOM 618 N N . ALA A 1 84 ? -0.458 -6.966 -7.566 1.00 96.31 84 ALA A N 1
ATOM 619 C CA . ALA A 1 84 ? 0.325 -5.744 -7.487 1.00 96.31 84 ALA A CA 1
ATOM 620 C C . ALA A 1 84 ? 0.691 -5.227 -8.889 1.00 96.31 84 ALA A C 1
ATOM 622 O O . ALA A 1 84 ? 0.546 -5.920 -9.896 1.00 96.31 84 ALA A O 1
ATOM 623 N N . GLY A 1 85 ? 1.196 -3.998 -8.940 1.00 95.38 85 GLY A N 1
ATOM 624 C CA . GLY A 1 85 ? 1.752 -3.372 -10.138 1.00 95.38 85 GLY A CA 1
ATOM 625 C C . GLY A 1 85 ? 2.679 -2.227 -9.745 1.00 95.38 85 GLY A C 1
ATOM 626 O O . GLY A 1 85 ? 2.710 -1.829 -8.576 1.00 95.38 85 GLY A O 1
ATOM 627 N N . THR A 1 86 ? 3.426 -1.680 -10.703 1.00 95.69 86 THR A N 1
ATOM 628 C CA . THR A 1 86 ? 4.377 -0.592 -10.410 1.00 95.69 86 THR A CA 1
ATOM 629 C C . THR A 1 86 ? 3.659 0.702 -10.026 1.00 95.69 86 THR A C 1
ATOM 631 O O . THR A 1 86 ? 4.192 1.503 -9.256 1.00 95.69 86 THR A O 1
ATOM 634 N N . GLY A 1 87 ? 2.430 0.893 -10.523 1.00 94.00 87 GLY A N 1
ATOM 635 C CA . GLY A 1 87 ? 1.549 2.007 -10.168 1.00 94.00 87 GLY A CA 1
ATOM 636 C C . GLY A 1 87 ? 2.232 3.363 -10.340 1.00 94.00 87 GLY A C 1
ATOM 637 O O . GLY A 1 87 ? 2.824 3.636 -11.380 1.00 94.00 87 GLY A O 1
ATOM 638 N N . ALA A 1 88 ? 2.178 4.196 -9.300 1.00 93.75 88 ALA A N 1
ATOM 639 C CA . ALA A 1 88 ? 2.817 5.513 -9.280 1.00 93.75 88 ALA A CA 1
ATOM 640 C C . ALA A 1 88 ? 4.357 5.479 -9.137 1.00 93.75 88 ALA A C 1
ATOM 642 O O . ALA A 1 88 ? 4.957 6.517 -8.876 1.00 93.75 88 ALA A O 1
ATOM 643 N N . GLY A 1 89 ? 5.001 4.309 -9.244 1.00 95.06 89 GLY A N 1
ATOM 644 C CA . GLY A 1 89 ? 6.436 4.170 -8.994 1.00 95.06 89 GLY A CA 1
ATOM 645 C C . GLY A 1 89 ? 6.772 4.422 -7.526 1.00 95.06 89 GLY A C 1
ATOM 646 O O . GLY A 1 89 ? 7.710 5.141 -7.220 1.00 95.06 89 GLY A O 1
ATOM 647 N N . VAL A 1 90 ? 5.982 3.884 -6.595 1.00 95.69 90 VAL A N 1
ATOM 648 C CA . VAL A 1 90 ? 6.221 4.053 -5.153 1.00 95.69 90 VAL A CA 1
ATOM 649 C C . VAL A 1 90 ? 6.447 2.694 -4.513 1.00 95.69 90 VAL A C 1
ATOM 651 O O . VAL A 1 90 ? 5.628 1.789 -4.686 1.00 95.69 90 VAL A O 1
ATOM 654 N N . ILE A 1 91 ? 7.538 2.577 -3.758 1.00 96.62 91 ILE A N 1
ATOM 655 C CA . ILE A 1 91 ? 7.865 1.424 -2.922 1.00 96.62 91 ILE A CA 1
ATOM 656 C C . ILE A 1 91 ? 8.057 1.925 -1.493 1.00 96.62 91 ILE A C 1
ATOM 658 O O . ILE A 1 91 ? 8.981 2.685 -1.207 1.00 96.62 91 ILE A O 1
ATOM 662 N N . MET A 1 92 ? 7.202 1.485 -0.578 1.00 95.94 92 MET A N 1
ATOM 663 C CA . MET A 1 92 ? 7.389 1.725 0.850 1.00 95.94 92 MET A CA 1
ATOM 664 C C . MET A 1 92 ? 7.717 0.413 1.552 1.00 95.94 92 MET A C 1
ATOM 666 O O . MET A 1 92 ? 6.904 -0.507 1.562 1.00 95.94 92 MET A O 1
ATOM 670 N N . ALA A 1 93 ? 8.895 0.350 2.162 1.00 96.06 93 ALA A N 1
ATOM 671 C CA . ALA A 1 93 ? 9.317 -0.735 3.030 1.00 96.06 93 ALA A CA 1
ATOM 672 C C . ALA A 1 93 ? 8.822 -0.485 4.460 1.00 96.06 93 ALA A C 1
ATOM 674 O O . ALA A 1 93 ? 9.113 0.553 5.053 1.00 96.06 93 ALA A O 1
ATOM 675 N N . LEU A 1 94 ? 8.048 -1.429 5.000 1.00 95.12 94 LEU A N 1
ATOM 676 C CA . LEU A 1 94 ? 7.543 -1.381 6.368 1.00 95.12 94 LEU A CA 1
ATOM 677 C C . LEU A 1 94 ? 8.521 -2.114 7.309 1.00 95.12 94 LEU A C 1
ATOM 679 O O . LEU A 1 94 ? 8.716 -3.319 7.126 1.00 95.12 94 LEU A O 1
ATOM 683 N N . PRO A 1 95 ? 9.112 -1.443 8.317 1.00 93.12 95 PRO A N 1
ATOM 684 C CA . PRO A 1 95 ? 9.954 -2.086 9.328 1.00 93.12 95 PRO A CA 1
ATOM 685 C C . PRO A 1 95 ? 9.204 -3.130 10.166 1.00 93.12 95 PRO A C 1
ATOM 687 O O . PRO A 1 95 ? 7.976 -3.092 10.281 1.00 93.12 95 PRO A O 1
ATOM 690 N N . HIS A 1 96 ? 9.942 -4.036 10.810 1.00 91.56 96 HIS A N 1
ATOM 691 C CA . HIS A 1 96 ? 9.364 -5.017 11.739 1.00 91.56 96 HIS A CA 1
ATOM 692 C C . HIS A 1 96 ? 8.820 -4.370 13.016 1.00 91.56 96 HIS A C 1
ATOM 694 O O . HIS A 1 96 ? 7.828 -4.831 13.577 1.00 91.56 96 HIS A O 1
ATOM 700 N N . GLU A 1 97 ? 9.414 -3.258 13.432 1.00 88.69 97 GLU A N 1
ATOM 701 C CA . GLU A 1 97 ? 9.044 -2.454 14.594 1.00 88.69 97 GLU A CA 1
ATOM 702 C C . GLU A 1 97 ? 7.871 -1.511 14.282 1.00 88.69 97 GLU A C 1
ATOM 704 O O . GLU A 1 97 ? 7.744 -0.439 14.865 1.00 88.69 97 GLU A O 1
ATOM 709 N N . SER A 1 98 ? 7.035 -1.857 13.305 1.00 91.00 98 SER A N 1
ATOM 710 C CA . SER A 1 98 ? 5.878 -1.074 12.877 1.00 91.00 98 SER A CA 1
ATOM 711 C C . SER A 1 98 ? 4.634 -1.953 12.794 1.00 91.00 98 SER A C 1
ATOM 713 O O . SER A 1 98 ? 4.702 -3.160 12.562 1.00 91.00 98 SER A O 1
ATOM 715 N N . CYS A 1 99 ? 3.467 -1.336 12.972 1.00 94.56 99 CYS A N 1
ATOM 716 C CA . CYS A 1 99 ? 2.183 -2.021 12.868 1.00 94.56 99 CYS A CA 1
ATOM 717 C C . CYS A 1 99 ? 1.532 -1.728 11.5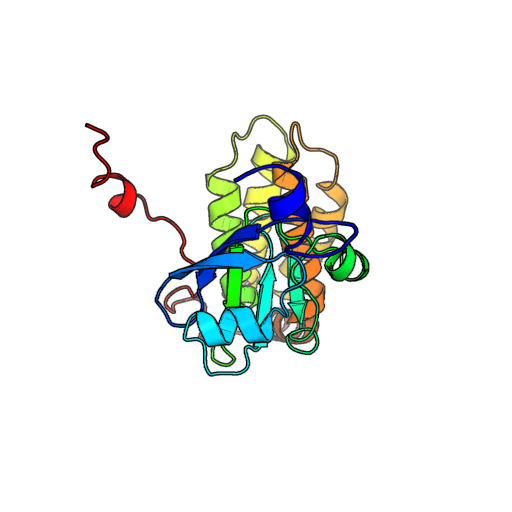13 1.00 94.56 99 CYS A C 1
ATOM 719 O O . CYS A 1 99 ? 1.163 -0.583 11.239 1.00 94.56 99 CYS A O 1
ATOM 721 N N . GLY A 1 100 ? 1.333 -2.769 10.697 1.00 95.19 100 GLY A N 1
ATOM 722 C CA . GLY A 1 100 ? 0.683 -2.644 9.389 1.00 95.19 100 GLY A CA 1
ATOM 723 C C . GLY A 1 100 ? -0.757 -2.134 9.487 1.00 95.19 100 GLY A C 1
ATOM 724 O O . GLY A 1 100 ? -1.174 -1.310 8.678 1.00 95.19 100 GLY A O 1
ATOM 725 N N . VAL A 1 101 ? -1.501 -2.536 10.524 1.00 96.69 101 VAL A N 1
ATOM 726 C CA . VAL A 1 101 ? -2.889 -2.087 10.751 1.00 96.69 101 VAL A CA 1
ATOM 727 C C . VAL A 1 101 ? -2.949 -0.600 11.104 1.00 96.69 101 VAL A C 1
ATOM 729 O O . VAL A 1 101 ? -3.782 0.124 10.559 1.00 96.69 101 VAL A O 1
ATOM 732 N N . ALA A 1 102 ? -2.043 -0.124 11.966 1.00 95.62 102 ALA A N 1
ATOM 733 C CA . ALA A 1 102 ? -1.932 1.297 12.289 1.00 95.62 102 ALA A CA 1
ATOM 734 C C . ALA A 1 102 ? -1.563 2.122 11.053 1.00 95.62 102 ALA A C 1
ATOM 736 O O . ALA A 1 102 ? -2.168 3.163 10.808 1.00 95.62 102 ALA A O 1
ATOM 737 N N . GLU A 1 103 ? -0.633 1.629 10.237 1.00 95.44 103 GLU A N 1
ATOM 738 C CA . GLU A 1 103 ? -0.244 2.302 9.001 1.00 95.44 103 GLU A CA 1
ATOM 739 C C . GLU A 1 103 ? -1.397 2.365 7.992 1.00 95.44 103 GLU A C 1
ATOM 741 O O . GLU A 1 103 ? -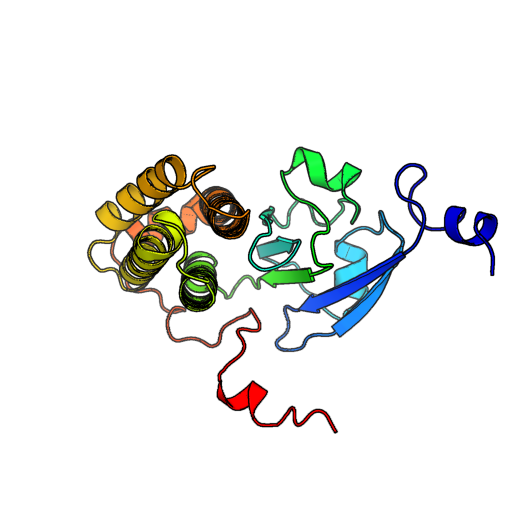1.675 3.419 7.418 1.00 95.44 103 GLU A O 1
ATOM 746 N N . CYS A 1 104 ? -2.150 1.271 7.853 1.00 96.62 104 CYS A N 1
ATOM 747 C CA . CYS A 1 104 ? -3.354 1.241 7.032 1.00 96.62 104 CYS A CA 1
ATOM 748 C C . CYS A 1 104 ? -4.413 2.228 7.521 1.00 96.62 104 CYS A C 1
ATOM 750 O O . CYS A 1 104 ? -5.014 2.917 6.701 1.00 96.62 104 CYS A O 1
ATOM 752 N N . ALA A 1 105 ? -4.628 2.335 8.836 1.00 96.62 105 ALA A N 1
ATOM 753 C CA . ALA A 1 105 ? -5.579 3.287 9.402 1.00 96.62 105 ALA A CA 1
ATOM 754 C C . ALA A 1 105 ? -5.239 4.732 9.008 1.00 96.62 105 ALA A C 1
ATOM 756 O O . ALA A 1 105 ? -6.126 5.478 8.596 1.00 96.62 105 ALA A O 1
ATOM 757 N N . ARG A 1 106 ? -3.956 5.109 9.073 1.00 95.00 106 ARG A N 1
ATOM 758 C CA . ARG A 1 106 ? -3.504 6.455 8.696 1.00 95.00 106 ARG A CA 1
ATOM 759 C C . ARG A 1 106 ? -3.672 6.727 7.200 1.00 95.00 106 ARG A C 1
ATOM 761 O O . ARG A 1 106 ? -4.213 7.764 6.825 1.00 95.00 106 ARG A O 1
ATOM 768 N N . ILE A 1 107 ? -3.244 5.790 6.350 1.00 96.31 107 ILE A N 1
ATOM 769 C CA . ILE A 1 107 ? -3.335 5.940 4.891 1.00 96.31 107 ILE A CA 1
ATOM 770 C C . ILE A 1 107 ? -4.799 5.995 4.438 1.00 96.31 107 ILE A C 1
ATOM 772 O O . ILE A 1 107 ? -5.154 6.833 3.614 1.00 96.31 107 ILE A O 1
ATOM 776 N N . VAL A 1 108 ? -5.677 5.151 4.987 1.00 97.81 108 VAL A N 1
ATOM 777 C CA . VAL A 1 108 ? -7.104 5.148 4.625 1.00 97.81 108 VAL A CA 1
ATOM 778 C C . VAL A 1 108 ? -7.808 6.415 5.110 1.00 97.81 108 VAL A C 1
ATOM 780 O O . VAL A 1 108 ? -8.624 6.961 4.370 1.00 97.81 108 VAL A O 1
ATOM 783 N N . ASP A 1 109 ? -7.473 6.925 6.299 1.00 97.44 109 ASP A N 1
ATOM 784 C CA . ASP A 1 109 ? -7.971 8.221 6.780 1.00 97.44 109 ASP A CA 1
ATOM 785 C C . ASP A 1 109 ? -7.557 9.370 5.845 1.00 97.44 109 ASP A C 1
ATOM 787 O O . ASP A 1 109 ? -8.401 10.173 5.441 1.00 97.44 109 ASP A O 1
ATOM 791 N N . TYR A 1 110 ? -6.290 9.402 5.416 1.00 96.38 110 TYR A N 1
ATOM 792 C CA . TYR A 1 110 ? -5.813 10.353 4.409 1.00 96.38 110 TYR A CA 1
ATOM 793 C C . TYR A 1 110 ? -6.585 10.217 3.086 1.00 96.38 110 TYR A C 1
ATOM 795 O O . TYR A 1 110 ? -7.183 11.177 2.607 1.00 96.38 110 TYR A O 1
ATOM 803 N N . MET A 1 111 ? -6.676 9.006 2.534 1.00 97.12 111 MET A N 1
ATOM 804 C CA . MET A 1 111 ? -7.369 8.748 1.266 1.00 97.12 111 MET A CA 1
ATOM 805 C C . MET A 1 111 ? -8.874 9.062 1.323 1.00 97.12 111 MET A C 1
ATOM 807 O O . MET A 1 111 ? -9.472 9.432 0.309 1.00 97.12 111 MET A O 1
ATOM 811 N N . ALA A 1 112 ? -9.514 8.923 2.486 1.00 97.81 112 ALA A N 1
ATOM 812 C CA . ALA A 1 112 ? -10.907 9.314 2.683 1.00 97.81 112 ALA A CA 1
ATOM 813 C C . ALA A 1 112 ? -11.078 10.844 2.674 1.00 97.81 112 ALA A C 1
ATOM 815 O O . ALA A 1 112 ? -12.046 11.355 2.091 1.00 97.81 112 ALA A O 1
ATOM 816 N N . LYS A 1 113 ? -10.136 11.575 3.286 1.00 96.44 113 LYS A N 1
ATOM 817 C CA . LYS A 1 113 ? -10.104 13.047 3.318 1.00 96.44 113 LYS A CA 1
ATOM 818 C C . LYS A 1 113 ? -9.820 13.655 1.946 1.00 96.44 113 LYS A C 1
ATOM 820 O O . LYS A 1 113 ? -10.519 14.589 1.574 1.00 96.44 113 LYS A O 1
ATOM 825 N N . GLU A 1 114 ? -8.913 13.057 1.179 1.00 95.12 114 GLU A N 1
ATOM 826 C CA . GLU A 1 114 ? -8.560 13.488 -0.185 1.00 95.12 114 GLU A CA 1
ATOM 827 C C . GLU A 1 114 ? -9.560 13.035 -1.260 1.00 95.12 114 GLU A C 1
ATOM 829 O O . GLU A 1 114 ? -9.391 13.295 -2.453 1.00 95.12 114 GLU A O 1
ATOM 834 N N . SER A 1 115 ? -10.630 12.335 -0.877 1.00 95.69 115 SER A N 1
ATOM 835 C CA . SER A 1 115 ? -11.653 11.953 -1.845 1.00 95.69 115 SER A CA 1
ATOM 836 C C . SER A 1 115 ? -12.458 13.174 -2.310 1.00 95.69 115 SER A C 1
ATOM 838 O O . SER A 1 115 ? -12.875 14.013 -1.514 1.00 95.69 115 SER A O 1
ATOM 840 N N . ALA A 1 116 ? -12.804 13.223 -3.599 1.00 96.50 116 ALA A N 1
ATOM 841 C CA . ALA A 1 116 ? -13.666 14.274 -4.155 1.00 96.50 116 ALA A CA 1
ATOM 842 C C . ALA A 1 116 ? -15.134 14.207 -3.671 1.00 96.50 116 ALA A C 1
ATOM 844 O O . ALA A 1 116 ? -15.942 15.060 -4.027 1.00 96.50 116 ALA A O 1
ATOM 845 N N . ARG A 1 117 ? -15.509 13.155 -2.923 1.00 96.44 117 ARG A N 1
ATOM 846 C CA . ARG A 1 117 ? -16.859 12.914 -2.364 1.00 96.44 117 ARG A CA 1
ATOM 847 C C . ARG A 1 117 ? -18.029 12.958 -3.363 1.00 96.44 117 ARG A C 1
ATOM 849 O O . ARG A 1 117 ? -19.176 13.091 -2.958 1.00 96.44 117 ARG A O 1
ATOM 856 N N . GLN A 1 118 ? -17.766 12.766 -4.658 1.00 96.94 118 GLN A N 1
ATOM 857 C CA . GLN A 1 118 ? -18.799 12.801 -5.707 1.00 96.94 118 GLN A CA 1
ATOM 858 C C . GLN A 1 118 ? -19.726 11.574 -5.728 1.00 96.94 118 GLN A C 1
ATOM 860 O O . GLN A 1 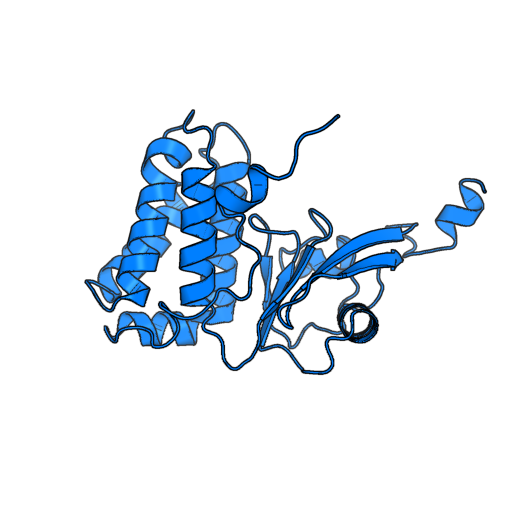118 ? -20.830 11.643 -6.257 1.00 96.94 118 GLN A O 1
ATOM 865 N N . CYS A 1 119 ? -19.286 10.436 -5.185 1.00 97.81 119 CYS A N 1
ATOM 866 C CA . CYS A 1 119 ? -20.063 9.196 -5.154 1.00 97.81 119 CYS A CA 1
ATOM 867 C C . CYS A 1 119 ? -20.281 8.716 -3.717 1.00 97.81 119 CYS A C 1
ATOM 869 O O . CYS A 1 119 ? -19.468 8.999 -2.835 1.00 97.81 119 CYS A O 1
ATOM 871 N N . GLY A 1 120 ? -21.352 7.946 -3.497 1.00 97.81 120 GLY A N 1
ATOM 872 C CA . GLY A 1 120 ? -21.694 7.378 -2.188 1.00 97.81 120 GLY A CA 1
ATOM 873 C C . GLY A 1 120 ? -20.532 6.647 -1.499 1.00 97.81 120 GLY A C 1
ATOM 874 O O . GLY A 1 120 ? -20.292 6.908 -0.318 1.00 97.81 120 GLY A O 1
ATOM 875 N N . PRO A 1 121 ? -19.741 5.812 -2.206 1.00 97.94 121 PRO A N 1
ATOM 876 C CA . PRO A 1 121 ? -18.558 5.198 -1.616 1.00 97.94 121 PRO A CA 1
ATOM 877 C C . PRO A 1 121 ? -17.524 6.191 -1.086 1.00 97.94 121 PRO A C 1
ATOM 879 O O . PRO A 1 121 ? -17.019 5.994 0.011 1.00 97.94 121 PRO A O 1
ATOM 882 N N . CYS A 1 122 ? -17.237 7.279 -1.802 1.00 97.75 122 CYS A N 1
ATOM 883 C CA . CYS A 1 122 ? -16.307 8.300 -1.314 1.00 97.75 122 CYS A CA 1
ATOM 884 C C . CYS A 1 122 ? -16.914 9.154 -0.191 1.00 97.75 122 CYS A C 1
ATOM 886 O O . CYS A 1 122 ? -16.218 9.498 0.757 1.00 97.75 122 CYS A O 1
ATOM 888 N N . ALA A 1 123 ? -18.203 9.496 -0.283 1.00 97.69 123 ALA A N 1
ATOM 889 C CA . ALA A 1 123 ? -18.868 10.362 0.691 1.00 97.69 123 ALA A CA 1
ATOM 890 C C . ALA A 1 123 ? -19.126 9.667 2.038 1.00 97.69 123 ALA A C 1
ATOM 892 O O . ALA A 1 123 ? -19.042 10.310 3.082 1.00 97.69 123 ALA A O 1
ATOM 893 N N . PHE A 1 124 ? -19.427 8.364 2.020 1.00 97.88 124 PHE A N 1
ATOM 894 C CA . PHE A 1 124 ? -19.852 7.615 3.208 1.00 97.88 124 PHE A CA 1
ATOM 895 C C . PHE A 1 124 ? -19.046 6.336 3.446 1.00 97.88 124 PHE A C 1
ATOM 897 O O . PHE A 1 124 ? -18.795 5.973 4.592 1.00 97.88 124 PHE A O 1
ATOM 904 N N . GLY A 1 125 ? -18.633 5.646 2.381 1.00 97.88 125 GLY A N 1
ATOM 905 C CA . GLY A 1 125 ? -17.931 4.365 2.472 1.00 97.88 125 GLY A CA 1
ATOM 906 C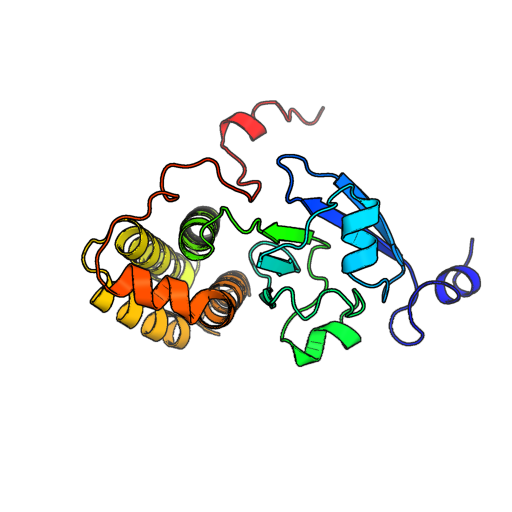 C . GLY A 1 125 ? -16.518 4.492 3.042 1.00 97.88 125 GLY A C 1
ATOM 907 O O . GLY A 1 125 ? -16.234 3.923 4.094 1.00 97.88 125 GLY A O 1
ATOM 908 N N . LEU A 1 126 ? -15.650 5.261 2.377 1.00 98.31 126 LEU A N 1
ATOM 909 C CA . LEU A 1 126 ? -14.249 5.430 2.780 1.00 98.31 126 LEU A CA 1
ATOM 910 C C . LEU A 1 126 ? -14.100 6.063 4.175 1.00 98.31 126 LEU A C 1
ATOM 912 O O . LEU A 1 126 ? -13.322 5.526 4.963 1.00 98.31 126 LEU A O 1
ATOM 916 N N . PRO A 1 127 ? -14.862 7.117 4.549 1.00 98.44 127 PRO A N 1
ATOM 917 C CA . PRO A 1 127 ? -14.815 7.644 5.913 1.00 98.44 127 PRO A CA 1
ATOM 918 C C . PRO A 1 127 ? -15.193 6.600 6.966 1.00 98.44 127 PRO A C 1
ATOM 920 O O . PRO A 1 127 ? -14.560 6.518 8.013 1.00 98.44 127 PRO A O 1
ATOM 923 N N . ALA A 1 128 ? -16.188 5.756 6.685 1.00 98.06 128 ALA A N 1
ATOM 924 C CA . ALA A 1 128 ? -16.584 4.717 7.624 1.00 98.06 128 ALA A CA 1
ATOM 925 C C . ALA A 1 128 ? -15.532 3.600 7.748 1.00 98.06 128 ALA A C 1
ATOM 927 O O . ALA A 1 128 ? -15.320 3.096 8.845 1.00 98.06 128 ALA A O 1
ATOM 928 N N . MET A 1 129 ? -14.832 3.251 6.662 1.00 97.88 129 MET A N 1
ATOM 929 C CA . MET A 1 129 ? -13.691 2.327 6.728 1.00 97.88 129 MET A CA 1
ATOM 930 C C . MET A 1 129 ? -12.520 2.904 7.530 1.00 97.88 129 MET A C 1
ATOM 932 O O . MET A 1 129 ? -11.893 2.174 8.296 1.00 97.88 129 MET A O 1
ATOM 936 N N . ALA A 1 130 ? -12.234 4.201 7.376 1.00 98.19 130 ALA A N 1
ATOM 937 C CA . ALA A 1 130 ? -11.214 4.884 8.168 1.00 98.19 130 ALA A CA 1
ATOM 938 C C . ALA A 1 130 ? -11.545 4.823 9.669 1.00 98.19 130 ALA A C 1
ATOM 940 O O . ALA A 1 130 ? -10.681 4.491 10.481 1.00 98.19 130 ALA A O 1
ATOM 941 N N . GLU A 1 131 ? -12.808 5.059 10.038 1.00 97.94 131 GLU A N 1
ATOM 942 C CA . GLU A 1 131 ? -13.255 4.937 11.428 1.00 97.94 131 GLU A CA 1
ATOM 943 C C . GLU A 1 131 ? -13.215 3.489 11.940 1.00 97.94 131 GLU A C 1
ATOM 945 O O . GLU A 1 131 ? -12.803 3.277 13.077 1.00 97.94 131 GLU A O 1
ATOM 950 N N . ASP A 1 132 ? -13.542 2.482 11.120 1.00 97.69 132 ASP A N 1
ATOM 951 C CA . ASP A 1 132 ? -13.417 1.067 11.507 1.00 97.69 132 ASP A CA 1
ATOM 952 C C . ASP A 1 132 ? -11.942 0.681 11.780 1.00 97.69 132 ASP A C 1
ATOM 954 O O . ASP A 1 132 ? -11.634 0.041 12.788 1.00 97.69 132 ASP A O 1
ATOM 958 N N . LEU A 1 133 ? -10.994 1.130 10.947 1.00 97.38 133 LEU A N 1
ATOM 959 C CA . LEU A 1 133 ? -9.553 0.920 11.170 1.00 97.38 133 LEU A CA 1
ATOM 960 C C . LEU A 1 133 ? -9.026 1.670 12.406 1.00 97.38 133 LEU A C 1
ATOM 962 O O . LEU A 1 133 ? -8.201 1.160 13.170 1.00 97.38 133 LEU A O 1
ATOM 966 N N . LYS A 1 134 ? -9.522 2.881 12.651 1.00 96.19 134 LYS A N 1
ATOM 967 C CA . LYS A 1 134 ? -9.196 3.655 13.853 1.00 96.19 134 LYS A CA 1
ATOM 968 C C . LYS A 1 134 ? -9.774 3.017 15.118 1.00 96.19 134 LYS A C 1
ATOM 970 O O . LYS A 1 134 ? -9.110 2.974 16.153 1.00 96.19 134 LYS A O 1
ATOM 975 N N . ALA A 1 135 ? -10.989 2.484 15.043 1.00 95.62 135 ALA A N 1
ATOM 976 C CA . ALA A 1 135 ? -11.621 1.744 16.126 1.00 95.62 135 ALA A CA 1
ATOM 977 C C . ALA A 1 135 ? -10.794 0.495 16.472 1.00 95.62 135 ALA A C 1
ATOM 979 O O . ALA A 1 135 ? -10.380 0.357 17.627 1.00 95.62 135 ALA A O 1
ATOM 980 N N . LEU A 1 136 ? -10.410 -0.294 15.458 1.00 95.75 136 LEU A N 1
ATOM 981 C CA . LEU A 1 136 ? -9.495 -1.436 15.583 1.00 95.75 136 LEU A CA 1
ATOM 982 C C . LEU A 1 136 ? -8.192 -1.078 16.305 1.00 95.75 136 LEU A C 1
ATOM 984 O O . LEU A 1 136 ? -7.845 -1.698 17.308 1.00 95.75 136 LEU A O 1
ATOM 988 N N . THR A 1 137 ? -7.484 -0.052 15.833 1.00 95.50 137 THR A N 1
ATOM 989 C CA . THR A 1 137 ? -6.190 0.342 16.419 1.00 95.50 137 THR A CA 1
ATOM 990 C C . THR A 1 137 ? -6.322 0.938 17.823 1.00 95.50 137 THR A C 1
ATOM 992 O O . THR A 1 137 ? -5.377 0.867 18.605 1.00 95.50 137 THR A O 1
ATOM 995 N N . SER A 1 138 ? -7.491 1.473 18.185 1.00 94.00 138 SER A N 1
ATOM 996 C CA . SER A 1 138 ? -7.779 1.959 19.543 1.00 94.00 138 SER A CA 1
ATOM 997 C C . SER A 1 138 ? -8.283 0.877 20.508 1.00 94.00 138 SER A C 1
ATOM 999 O O . SER A 1 138 ? -8.495 1.174 21.681 1.00 94.00 138 SER A O 1
ATOM 1001 N N . GLY A 1 139 ? -8.508 -0.354 20.034 1.00 92.31 139 GLY A N 1
ATOM 1002 C CA . GLY A 1 139 ? -9.101 -1.440 20.823 1.00 92.31 139 GLY A CA 1
ATOM 1003 C C . GLY A 1 139 ? -10.607 -1.287 21.077 1.00 92.31 139 GLY A C 1
ATOM 1004 O O . GLY A 1 139 ? -11.208 -2.109 21.765 1.00 92.31 139 GLY A O 1
ATOM 1005 N N . ARG A 1 140 ? -11.253 -0.253 20.524 1.00 91.25 140 ARG A N 1
ATOM 1006 C CA . ARG A 1 140 ? -12.684 0.004 20.726 1.00 91.25 140 ARG A CA 1
ATOM 1007 C C . ARG A 1 140 ? -13.497 -0.712 19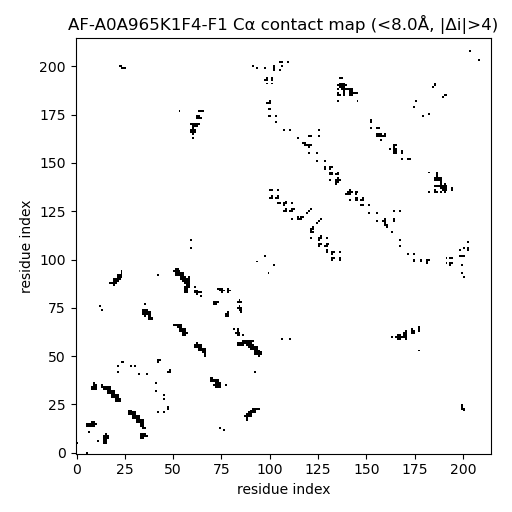.671 1.00 91.25 140 ARG A C 1
ATOM 1009 O O . ARG A 1 140 ? -13.251 -0.529 18.487 1.00 91.25 140 ARG A O 1
ATOM 1016 N N . ASP A 1 141 ? -14.487 -1.48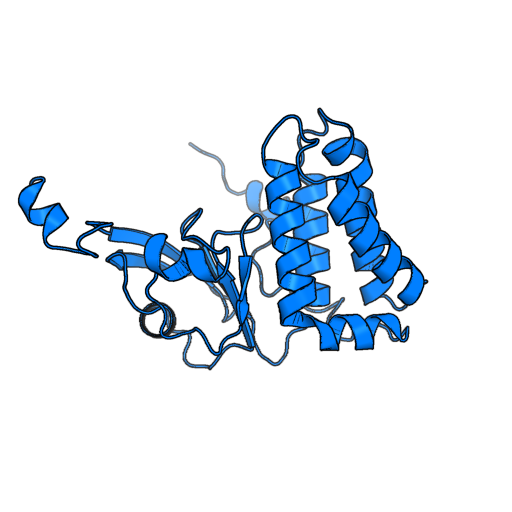3 20.110 1.00 91.81 141 ASP A N 1
ATOM 1017 C CA . ASP A 1 141 ? -15.401 -2.192 19.211 1.00 91.81 141 ASP A CA 1
ATOM 1018 C C . ASP A 1 141 ? -14.666 -3.008 18.120 1.00 91.81 141 ASP A C 1
ATOM 1020 O O . ASP A 1 141 ? -15.083 -3.090 16.963 1.00 91.81 141 ASP A O 1
ATOM 1024 N N . ALA A 1 142 ? -13.496 -3.554 18.470 1.00 90.56 142 ALA A N 1
ATOM 1025 C CA . ALA A 1 142 ? -12.498 -3.979 17.497 1.00 90.56 142 ALA A CA 1
ATOM 1026 C C . ALA A 1 142 ? -12.984 -5.154 16.633 1.00 90.56 142 ALA A C 1
ATOM 1028 O O . ALA A 1 142 ? -12.906 -5.105 15.409 1.00 90.56 142 ALA A O 1
ATOM 1029 N N . ASN A 1 143 ? -13.572 -6.182 17.245 1.00 93.44 143 ASN A N 1
ATOM 1030 C CA . ASN A 1 143 ? -14.087 -7.342 16.514 1.00 93.44 143 ASN A CA 1
ATOM 1031 C C . ASN A 1 143 ? -15.196 -6.971 15.504 1.00 93.44 143 ASN A C 1
ATOM 1033 O O . ASN A 1 143 ? -15.185 -7.412 14.351 1.00 93.44 143 ASN A O 1
ATOM 1037 N N . GLN A 1 144 ? -16.128 -6.106 15.913 1.00 96.19 144 GLN A N 1
ATOM 1038 C CA . GLN A 1 144 ? -17.220 -5.662 15.045 1.00 96.19 144 GLN A CA 1
ATOM 1039 C C . GLN A 1 144 ? -16.687 -4.741 13.945 1.00 96.19 144 GLN A C 1
ATOM 1041 O O . GLN A 1 144 ? -17.121 -4.844 12.801 1.00 96.19 144 GLN A O 1
ATOM 1046 N N . SER A 1 145 ? -15.694 -3.907 14.261 1.00 96.38 145 SER A N 1
ATOM 1047 C CA . SER A 1 145 ? -14.998 -3.061 13.289 1.00 96.38 145 SER A CA 1
ATOM 1048 C C . SER A 1 145 ? -14.299 -3.885 12.205 1.00 96.38 145 SER A C 1
ATOM 1050 O O . SER A 1 145 ? -14.438 -3.555 11.030 1.00 96.38 145 SER A O 1
ATOM 1052 N N . LEU A 1 146 ? -13.634 -4.998 12.551 1.00 96.50 146 LEU A N 1
ATOM 1053 C CA . LEU A 1 146 ? -13.055 -5.914 11.555 1.00 96.50 146 LEU A CA 1
ATOM 1054 C C . LEU A 1 146 ? -14.134 -6.500 10.635 1.00 96.50 146 LEU A C 1
ATOM 1056 O O . LEU A 1 146 ? -13.994 -6.480 9.412 1.00 96.50 146 LEU A O 1
ATOM 1060 N N . SER A 1 147 ? -15.243 -6.957 11.217 1.00 96.69 147 SER A N 1
ATOM 1061 C CA . SER A 1 147 ? -16.366 -7.518 10.456 1.00 96.69 147 SER A CA 1
ATOM 1062 C C . SER A 1 147 ? -16.983 -6.485 9.502 1.00 96.69 147 SER A C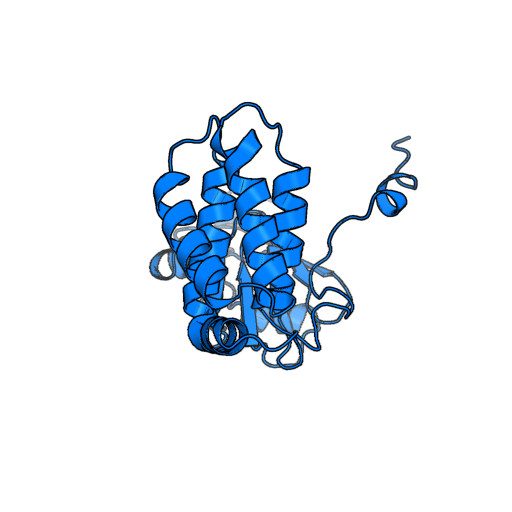 1
ATOM 1064 O O . SER A 1 147 ? -17.243 -6.780 8.332 1.00 96.69 147 SER A O 1
ATOM 1066 N N . ARG A 1 148 ? -17.176 -5.242 9.971 1.00 97.06 148 ARG A N 1
ATOM 1067 C CA . ARG A 1 148 ? -17.658 -4.128 9.141 1.00 97.06 148 ARG A CA 1
ATOM 1068 C C . ARG A 1 148 ? -16.667 -3.773 8.040 1.00 97.06 148 ARG A C 1
ATOM 1070 O O . ARG A 1 148 ? -17.098 -3.566 6.910 1.00 97.06 148 ARG A O 1
ATOM 1077 N N . LEU A 1 149 ? -15.367 -3.752 8.329 1.00 97.06 149 LEU A N 1
ATOM 1078 C CA . LEU A 1 149 ? -14.322 -3.449 7.351 1.00 97.06 149 LEU A CA 1
ATOM 1079 C C . LEU A 1 149 ? -14.339 -4.440 6.175 1.00 97.06 149 LEU A C 1
ATOM 1081 O O . LEU A 1 149 ? -14.282 -4.023 5.015 1.00 97.06 149 LEU A O 1
ATOM 1085 N N . MET A 1 150 ? -14.482 -5.738 6.465 1.00 95.75 150 MET A N 1
ATOM 1086 C CA . MET A 1 150 ? -14.612 -6.784 5.443 1.00 95.75 150 MET A CA 1
ATOM 1087 C C . MET A 1 150 ? -15.888 -6.590 4.617 1.00 95.75 150 MET A C 1
ATOM 1089 O O . MET A 1 150 ? -15.820 -6.484 3.396 1.00 95.75 150 MET A O 1
ATOM 1093 N N . SER A 1 151 ? -17.040 -6.427 5.278 1.00 96.88 151 SER A N 1
ATOM 1094 C CA . SER A 1 151 ? -18.323 -6.219 4.595 1.00 96.88 151 SER A CA 1
ATOM 1095 C C . SER A 1 151 ? -18.333 -4.966 3.707 1.00 96.88 151 SER A C 1
ATOM 1097 O O . SER A 1 151 ? -18.813 -5.000 2.574 1.00 96.88 151 SER A O 1
ATOM 1099 N N . ARG A 1 152 ? -17.772 -3.851 4.188 1.00 96.31 152 ARG A N 1
ATOM 1100 C CA . ARG A 1 152 ? -17.678 -2.598 3.424 1.00 96.31 152 ARG A CA 1
ATOM 1101 C C . ARG A 1 152 ? -16.804 -2.748 2.189 1.00 96.31 152 ARG A C 1
ATOM 1103 O O . ARG A 1 152 ? -17.139 -2.162 1.163 1.00 96.31 152 ARG A O 1
ATOM 1110 N N . SER A 1 153 ? -15.727 -3.527 2.282 1.00 95.06 153 SER A N 1
ATOM 1111 C CA . SER A 1 153 ? -14.833 -3.775 1.149 1.00 95.06 153 SER A CA 1
ATOM 1112 C C . SER A 1 153 ? -15.584 -4.393 -0.032 1.00 95.06 153 SER A C 1
ATOM 1114 O O . SER A 1 153 ? -15.402 -3.953 -1.164 1.00 95.06 153 SER A O 1
ATOM 1116 N N . ASP A 1 154 ? -16.501 -5.325 0.235 1.00 95.00 154 ASP A N 1
ATOM 1117 C CA . ASP A 1 154 ? -17.318 -5.975 -0.798 1.00 95.00 154 ASP A CA 1
ATOM 1118 C C . ASP A 1 154 ? -18.421 -5.067 -1.349 1.00 95.00 154 ASP A C 1
ATOM 1120 O O . ASP A 1 154 ? -18.771 -5.127 -2.527 1.00 95.00 154 ASP A O 1
ATOM 1124 N N . VAL A 1 155 ? -18.979 -4.198 -0.505 1.00 95.56 155 VAL A N 1
ATOM 1125 C CA . VAL A 1 155 ? -20.036 -3.270 -0.925 1.00 95.56 155 VAL A CA 1
ATOM 1126 C C . VAL A 1 155 ? -19.479 -2.122 -1.765 1.00 95.56 155 VAL A C 1
ATOM 1128 O O . VAL A 1 155 ? -20.145 -1.688 -2.701 1.00 95.56 155 VAL A O 1
ATOM 1131 N N . ILE A 1 156 ? -18.295 -1.602 -1.437 1.00 96.69 156 ILE A N 1
ATOM 1132 C CA . ILE A 1 156 ? -17.726 -0.401 -2.068 1.00 96.69 156 ILE A CA 1
ATOM 1133 C C . ILE A 1 156 ? -17.128 -0.691 -3.446 1.00 96.69 156 ILE A C 1
ATOM 1135 O O . ILE A 1 156 ? -17.227 0.158 -4.339 1.00 96.69 156 ILE A O 1
ATOM 1139 N N . GLU A 1 157 ? -16.502 -1.854 -3.614 1.00 95.31 157 GLU A N 1
ATOM 1140 C CA . GLU A 1 157 ? -15.775 -2.206 -4.831 1.00 95.31 157 GLU A CA 1
ATOM 1141 C C . GLU A 1 157 ? -16.638 -2.055 -6.093 1.00 95.31 157 GLU A C 1
ATOM 1143 O O . GLU A 1 157 ? -17.770 -2.536 -6.169 1.00 95.31 157 GLU A O 1
ATOM 1148 N N . GLY A 1 158 ? -16.104 -1.356 -7.096 1.00 96.69 158 GLY A N 1
ATOM 1149 C CA . GLY A 1 158 ? -16.749 -1.167 -8.392 1.00 96.69 158 GLY A CA 1
ATOM 1150 C C . GLY A 1 158 ? -17.932 -0.196 -8.389 1.00 96.69 158 GLY A C 1
ATOM 1151 O O . GLY A 1 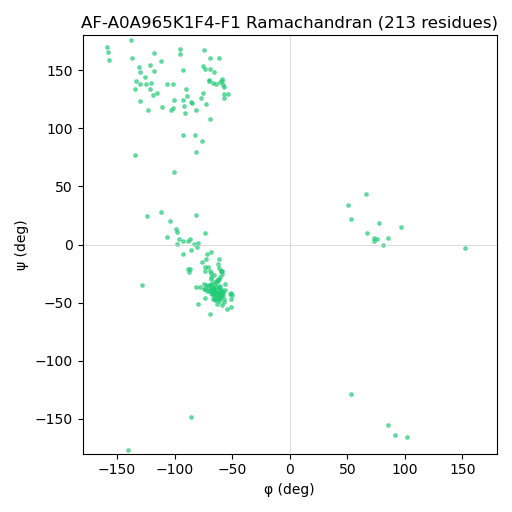158 ? -18.597 -0.057 -9.413 1.00 96.69 158 GLY A O 1
ATOM 1152 N N . ARG A 1 159 ? -18.215 0.491 -7.271 1.00 96.62 159 ARG A N 1
ATOM 1153 C CA . ARG A 1 159 ? -19.353 1.427 -7.149 1.00 96.62 159 ARG A CA 1
ATOM 1154 C C . ARG A 1 159 ? -18.954 2.903 -7.132 1.00 96.62 159 ARG A C 1
ATOM 1156 O O . ARG A 1 159 ? -19.791 3.771 -6.877 1.00 96.62 159 ARG A O 1
ATOM 1163 N N . GLY A 1 160 ? -17.675 3.196 -7.352 1.00 96.50 160 GLY A N 1
ATOM 1164 C CA . GLY A 1 160 ? -17.156 4.557 -7.423 1.00 96.50 160 GLY A CA 1
ATOM 1165 C C . GLY A 1 160 ? -17.494 5.269 -8.732 1.00 96.50 160 GLY A C 1
ATOM 1166 O O . GLY A 1 160 ? -17.612 4.641 -9.778 1.00 96.50 160 GLY A O 1
ATOM 1167 N N . ALA A 1 161 ? -17.566 6.603 -8.693 1.00 97.19 161 ALA A N 1
ATOM 1168 C CA . ALA A 1 161 ? -17.571 7.425 -9.913 1.00 97.19 161 ALA A CA 1
ATOM 1169 C C . ALA A 1 161 ? -16.199 7.435 -10.623 1.00 97.19 161 ALA A C 1
ATOM 1171 O O . ALA A 1 161 ? -16.106 7.756 -11.804 1.00 97.19 161 ALA A O 1
ATOM 1172 N N . CYS A 1 162 ? -15.131 7.080 -9.905 1.00 97.12 162 CYS A N 1
ATOM 1173 C CA . CYS A 1 162 ? -13.782 6.880 -10.426 1.00 97.12 162 CYS A CA 1
ATOM 1174 C C . CYS A 1 162 ? -13.135 5.660 -9.743 1.00 97.12 162 CYS A C 1
ATOM 1176 O O . CYS A 1 162 ? -13.758 5.007 -8.905 1.00 97.12 162 CYS A O 1
ATOM 1178 N N . ARG A 1 163 ? -11.867 5.373 -10.063 1.00 96.38 163 ARG A N 1
ATOM 1179 C CA . ARG A 1 163 ? -11.102 4.244 -9.497 1.00 96.38 163 ARG A CA 1
ATOM 1180 C C . ARG A 1 163 ? -10.498 4.498 -8.108 1.00 96.38 163 ARG A C 1
ATOM 1182 O O . ARG A 1 163 ? -9.902 3.586 -7.550 1.00 96.38 163 ARG A O 1
ATOM 1189 N N . HIS A 1 164 ? -10.655 5.694 -7.534 1.00 97.56 164 HIS A N 1
ATOM 1190 C CA . HIS A 1 164 ? -10.162 6.011 -6.182 1.00 97.56 164 HIS A CA 1
ATOM 1191 C C . HIS A 1 164 ? -10.663 5.033 -5.104 1.00 97.56 164 HIS A C 1
ATOM 1193 O O . HIS A 1 164 ? -9.823 4.422 -4.445 1.00 97.56 164 HIS A O 1
ATOM 1199 N N . PRO A 1 165 ? -11.986 4.809 -4.931 1.00 98.00 165 PRO A N 1
ATOM 1200 C CA . PRO A 1 165 ? -12.468 3.852 -3.940 1.00 98.00 165 PRO A CA 1
ATOM 1201 C C . PRO A 1 165 ? -11.977 2.428 -4.221 1.00 98.00 165 PRO A C 1
ATOM 1203 O O . PRO A 1 165 ? -11.581 1.751 -3.281 1.00 98.00 165 PRO A O 1
ATOM 1206 N N . ASP A 1 166 ? -11.899 1.998 -5.486 1.00 97.25 166 ASP A N 1
ATOM 1207 C CA . ASP A 1 166 ? -11.343 0.681 -5.843 1.00 97.25 166 ASP A CA 1
ATOM 1208 C C . ASP A 1 166 ? -9.874 0.541 -5.407 1.00 97.25 166 ASP A C 1
ATOM 1210 O O . ASP A 1 166 ? -9.460 -0.521 -4.942 1.00 97.25 166 ASP A O 1
ATOM 1214 N N . GLY A 1 167 ? -9.078 1.608 -5.541 1.00 97.25 167 GLY A N 1
ATOM 1215 C CA . GLY A 1 167 ? -7.697 1.654 -5.058 1.00 97.25 167 GLY A CA 1
ATOM 1216 C C . GLY A 1 167 ? -7.610 1.492 -3.541 1.00 97.25 167 GLY A C 1
ATOM 1217 O O . GLY A 1 167 ? -6.817 0.689 -3.055 1.00 97.25 167 GLY A O 1
ATOM 1218 N N . VAL A 1 168 ? -8.474 2.182 -2.790 1.00 98.00 168 VAL A N 1
ATOM 1219 C CA . VAL A 1 168 ? -8.532 2.042 -1.325 1.00 98.00 168 VAL A CA 1
ATOM 1220 C C . VAL A 1 168 ? -8.985 0.637 -0.914 1.00 98.00 168 VAL A C 1
ATOM 1222 O O . VAL A 1 168 ? -8.416 0.062 0.013 1.00 98.00 168 VAL A O 1
ATOM 1225 N N . ILE A 1 169 ? -9.950 0.034 -1.617 1.00 97.94 169 ILE A N 1
ATOM 1226 C CA . ILE A 1 169 ? -10.373 -1.347 -1.335 1.00 97.94 169 ILE A CA 1
ATOM 1227 C C . ILE A 1 169 ? -9.251 -2.347 -1.612 1.00 97.94 169 ILE A C 1
ATOM 1229 O O . ILE A 1 169 ? -9.010 -3.227 -0.786 1.00 97.94 169 ILE A O 1
ATOM 1233 N N . ARG A 1 170 ? -8.524 -2.206 -2.727 1.00 97.56 170 ARG A N 1
ATOM 1234 C CA . ARG A 1 170 ? -7.347 -3.039 -3.026 1.00 97.56 170 ARG A CA 1
ATOM 1235 C C . ARG A 1 170 ? -6.298 -2.936 -1.920 1.00 97.56 170 ARG A C 1
ATOM 1237 O O . ARG A 1 170 ? -5.821 -3.960 -1.426 1.00 97.56 170 ARG A O 1
ATOM 1244 N N . PHE A 1 171 ? -5.992 -1.713 -1.497 1.00 98.00 171 PHE A N 1
ATOM 1245 C CA . PHE A 1 171 ? -5.066 -1.445 -0.404 1.00 98.00 171 PHE A CA 1
ATOM 1246 C C . PHE A 1 171 ? -5.505 -2.147 0.895 1.00 98.00 171 PHE A C 1
ATOM 1248 O O . PHE A 1 171 ? -4.726 -2.886 1.492 1.00 98.00 171 PHE A O 1
ATOM 1255 N N . VAL A 1 172 ? -6.773 -2.007 1.298 1.00 98.19 172 VAL A N 1
ATOM 1256 C CA . VAL A 1 172 ? -7.292 -2.622 2.533 1.00 98.19 172 VAL A CA 1
ATOM 1257 C C . VAL A 1 172 ? -7.345 -4.147 2.448 1.00 98.19 172 VAL A C 1
ATOM 1259 O O . VAL A 1 172 ? -6.950 -4.825 3.393 1.00 98.19 172 VAL A O 1
ATOM 1262 N N . ARG A 1 173 ? -7.793 -4.722 1.329 1.00 97.50 173 ARG A N 1
ATOM 1263 C CA . ARG A 1 173 ? -7.866 -6.184 1.175 1.00 97.50 173 ARG A CA 1
ATOM 1264 C C . ARG A 1 173 ? -6.493 -6.840 1.202 1.00 97.50 173 ARG A C 1
ATOM 1266 O O . ARG A 1 173 ? -6.322 -7.889 1.815 1.00 97.50 173 ARG A O 1
ATOM 1273 N N . THR A 1 174 ? -5.508 -6.222 0.560 1.00 97.94 174 THR A N 1
ATOM 1274 C CA . THR A 1 174 ? -4.137 -6.748 0.577 1.00 97.94 174 THR A CA 1
ATOM 1275 C C . THR A 1 174 ? -3.527 -6.628 1.972 1.00 97.94 174 THR A C 1
ATOM 1277 O O . THR A 1 174 ? -2.874 -7.566 2.420 1.00 97.94 174 THR A O 1
ATOM 1280 N N . ALA A 1 175 ? -3.850 -5.566 2.719 1.00 98.00 175 ALA A N 1
ATOM 1281 C CA . ALA A 1 175 ? -3.493 -5.454 4.130 1.00 98.00 175 ALA A CA 1
ATOM 1282 C C . ALA A 1 175 ? -4.135 -6.549 4.998 1.00 98.00 175 ALA A C 1
ATOM 1284 O O . ALA A 1 175 ? -3.437 -7.159 5.803 1.00 98.00 175 ALA A O 1
ATOM 1285 N N . LEU A 1 176 ? -5.435 -6.827 4.829 1.00 97.50 176 LEU A N 1
ATOM 1286 C CA . LEU A 1 176 ? -6.142 -7.890 5.562 1.00 97.50 176 LEU A CA 1
ATOM 1287 C C . LEU A 1 176 ? -5.479 -9.260 5.373 1.00 97.50 176 LEU A C 1
ATOM 1289 O O . LEU A 1 176 ? -5.459 -10.060 6.303 1.00 97.50 176 LEU A O 1
ATOM 1293 N N . ASN A 1 177 ? -4.906 -9.508 4.193 1.00 97.00 177 ASN A N 1
ATOM 1294 C CA . ASN A 1 177 ? -4.195 -10.747 3.894 1.00 97.00 177 ASN A CA 1
ATOM 1295 C C . ASN A 1 177 ? -2.766 -10.751 4.457 1.00 97.00 177 ASN A C 1
ATOM 1297 O O . ASN A 1 177 ? -2.385 -11.692 5.147 1.00 97.00 177 ASN A O 1
ATOM 1301 N N . VAL A 1 178 ? -1.972 -9.711 4.177 1.00 97.94 178 VAL A N 1
ATOM 1302 C CA . VAL A 1 178 ? -0.554 -9.638 4.583 1.00 97.94 178 VAL A CA 1
ATOM 1303 C C . VAL A 1 178 ? -0.401 -9.501 6.101 1.00 97.94 178 VAL A C 1
ATOM 1305 O O . VAL A 1 178 ? 0.527 -10.054 6.682 1.00 97.94 178 VAL A O 1
ATOM 1308 N N . PHE A 1 179 ? -1.330 -8.806 6.758 1.00 97.44 179 PHE A N 1
ATOM 1309 C CA . PHE A 1 179 ? -1.309 -8.546 8.199 1.00 97.44 179 PHE A CA 1
ATOM 1310 C C . PHE A 1 179 ? -2.424 -9.286 8.946 1.00 97.44 179 PHE A C 1
ATOM 1312 O O . PHE A 1 179 ? -2.886 -8.809 9.980 1.00 97.44 179 PHE A O 1
ATOM 1319 N N . ALA A 1 180 ? -2.880 -10.437 8.440 1.00 96.81 180 ALA A N 1
ATOM 1320 C CA . ALA A 1 180 ? -4.004 -11.183 9.016 1.00 96.81 180 ALA A CA 1
ATOM 1321 C C . ALA A 1 180 ? -3.841 -11.440 10.528 1.00 96.81 180 ALA A C 1
ATOM 1323 O O . ALA A 1 180 ? -4.781 -11.259 11.302 1.00 96.81 180 ALA A O 1
ATOM 1324 N N . GLU A 1 181 ? -2.632 -11.804 10.964 1.00 95.38 181 GLU A N 1
ATOM 1325 C CA . GLU A 1 181 ? -2.316 -12.012 12.381 1.00 95.38 181 GLU A CA 1
ATOM 1326 C C . GLU A 1 181 ? -2.446 -10.724 13.207 1.00 95.38 181 GLU A C 1
ATOM 1328 O O . GLU A 1 181 ? -3.051 -10.747 14.278 1.00 95.38 181 GLU A O 1
ATOM 1333 N N . ASP A 1 182 ? -1.970 -9.585 12.690 1.00 95.56 182 ASP A N 1
ATOM 1334 C CA . ASP A 1 182 ? -2.099 -8.291 13.370 1.00 95.56 182 ASP A CA 1
ATOM 1335 C C . ASP A 1 182 ? -3.568 -7.861 13.462 1.00 95.56 182 ASP A C 1
ATOM 1337 O O . ASP A 1 182 ? -4.005 -7.367 14.501 1.00 95.56 182 ASP A O 1
ATOM 1341 N N . PHE A 1 183 ? -4.356 -8.058 12.399 1.00 97.19 183 PHE A N 1
ATOM 1342 C CA . PHE A 1 183 ? -5.791 -7.760 12.415 1.00 97.19 183 PHE A CA 1
ATOM 1343 C C . PHE A 1 183 ? -6.527 -8.605 13.457 1.00 97.19 183 PHE A C 1
ATOM 1345 O O . PHE A 1 183 ? -7.343 -8.066 14.206 1.00 97.19 183 PHE A O 1
ATOM 1352 N N . ASN A 1 184 ? -6.203 -9.897 13.562 1.00 95.00 184 ASN A N 1
ATOM 1353 C CA . ASN A 1 184 ? -6.760 -10.778 14.588 1.00 95.00 184 ASN A CA 1
ATOM 1354 C C . ASN A 1 184 ? -6.339 -10.347 16.002 1.00 95.00 184 ASN A C 1
ATOM 1356 O O . ASN A 1 184 ? -7.171 -10.321 16.910 1.00 95.00 184 ASN A O 1
ATOM 1360 N N . ALA A 1 185 ? -5.078 -9.949 16.188 1.00 94.94 185 ALA A N 1
ATOM 1361 C CA . ALA A 1 185 ? -4.588 -9.429 17.461 1.00 94.94 185 ALA A CA 1
ATOM 1362 C C . ALA A 1 185 ? -5.289 -8.116 17.857 1.00 94.94 185 ALA A C 1
ATOM 1364 O O . ALA A 1 185 ? -5.701 -7.956 19.007 1.00 94.94 185 ALA A O 1
ATOM 1365 N N . HIS A 1 186 ? -5.502 -7.199 16.909 1.00 95.50 186 HIS A N 1
ATOM 1366 C CA . HIS A 1 186 ? -6.270 -5.973 17.141 1.00 95.50 186 HIS A CA 1
ATOM 1367 C C . HIS A 1 186 ? -7.742 -6.255 17.440 1.00 95.50 186 HIS A C 1
ATOM 1369 O O . HIS A 1 186 ? -8.307 -5.640 18.345 1.00 95.50 186 HIS A O 1
ATOM 1375 N N . ALA A 1 187 ? -8.355 -7.219 16.750 1.00 94.88 187 ALA A N 1
ATOM 1376 C CA . ALA A 1 187 ? -9.739 -7.623 16.981 1.00 94.88 187 ALA A CA 1
ATOM 1377 C C . ALA A 1 187 ? -9.988 -8.165 18.401 1.00 94.88 187 ALA A C 1
ATOM 1379 O O . ALA A 1 187 ? -11.131 -8.135 18.861 1.00 94.88 187 ALA A O 1
ATOM 1380 N N . ALA A 1 188 ? -8.939 -8.594 19.117 1.00 93.19 188 ALA A N 1
ATOM 1381 C CA . ALA A 1 188 ? -9.012 -8.978 20.527 1.00 93.19 188 ALA A CA 1
ATOM 1382 C C . ALA A 1 188 ? -9.190 -7.784 21.495 1.00 93.19 188 ALA A C 1
ATOM 1384 O O . ALA A 1 188 ? -9.442 -8.005 22.677 1.00 93.19 188 ALA A O 1
ATOM 1385 N N . GLY A 1 189 ? -9.101 -6.534 21.018 1.00 89.31 189 GLY A N 1
ATOM 1386 C CA . GLY A 1 189 ? -9.516 -5.340 21.769 1.00 89.31 189 GLY A CA 1
ATOM 1387 C C . GLY A 1 189 ? -8.409 -4.596 22.521 1.00 89.31 189 GLY A C 1
ATOM 1388 O O . GLY A 1 189 ? -8.711 -3.749 23.360 1.00 89.31 189 GLY A O 1
ATOM 1389 N N . HIS A 1 190 ? -7.134 -4.863 22.231 1.00 88.06 190 HIS A N 1
ATOM 1390 C CA . HIS A 1 190 ? -6.025 -4.138 22.857 1.00 88.06 190 HIS A CA 1
ATOM 1391 C C . HIS A 1 190 ? -5.627 -2.897 22.038 1.00 88.06 190 HIS A C 1
ATOM 1393 O O . HIS A 1 190 ? -5.455 -3.005 20.817 1.00 88.06 190 HIS A O 1
ATOM 1399 N N . PRO A 1 191 ? -5.436 -1.725 22.679 1.00 87.75 191 PRO A N 1
ATOM 1400 C CA . PRO A 1 191 ? -4.906 -0.548 22.004 1.00 87.75 191 PRO A CA 1
ATOM 1401 C C . PRO A 1 191 ? -3.535 -0.820 21.378 1.00 87.75 191 PRO A C 1
ATOM 1403 O O . PRO A 1 191 ? -2.656 -1.430 21.987 1.00 87.75 191 PRO A O 1
ATOM 1406 N N . CYS A 1 192 ? -3.341 -0.333 20.157 1.00 89.94 192 CYS A N 1
ATOM 1407 C CA . CYS A 1 192 ? -2.082 -0.445 19.442 1.00 89.94 192 CYS A CA 1
ATOM 1408 C C . CYS A 1 192 ? -1.029 0.489 20.052 1.00 89.94 192 CYS A C 1
ATOM 1410 O O . CYS A 1 192 ? -1.182 1.710 19.996 1.00 89.94 192 CYS A O 1
ATOM 1412 N N . GLY A 1 193 ? 0.093 -0.061 20.524 1.00 86.69 193 GLY A N 1
ATOM 1413 C CA . GLY A 1 193 ? 1.238 0.748 20.965 1.00 86.69 193 GLY A CA 1
ATOM 1414 C C . GLY A 1 193 ? 1.822 1.641 19.860 1.00 86.69 193 GLY A C 1
ATOM 1415 O O . GLY A 1 193 ? 2.406 2.681 20.148 1.00 86.69 193 GLY A O 1
ATOM 1416 N N . PHE A 1 194 ? 1.603 1.285 18.590 1.00 86.25 194 PHE A N 1
ATOM 1417 C CA . PHE A 1 194 ? 2.095 2.029 17.429 1.00 86.25 194 PHE A CA 1
ATOM 1418 C C . PHE A 1 194 ? 1.105 3.056 16.875 1.00 86.25 194 PHE A C 1
ATOM 1420 O O . PHE A 1 194 ? 1.502 3.841 16.017 1.00 86.25 194 PHE A O 1
ATOM 1427 N N . ALA A 1 195 ? -0.153 3.100 17.337 1.00 80.50 195 ALA A N 1
ATOM 1428 C CA . ALA A 1 195 ? -1.155 4.032 16.798 1.00 80.50 195 ALA A CA 1
ATOM 1429 C C . ALA A 1 195 ? -0.770 5.507 17.000 1.00 80.50 195 ALA A C 1
ATOM 1431 O O . ALA A 1 195 ? -1.092 6.349 16.164 1.00 80.50 195 ALA A O 1
ATOM 1432 N N . HIS A 1 196 ? -0.038 5.809 18.075 1.00 77.25 196 HIS A N 1
ATOM 1433 C CA . HIS A 1 196 ? 0.435 7.158 18.404 1.00 77.25 196 HIS A CA 1
ATOM 1434 C C . HIS A 1 196 ? 1.885 7.427 17.971 1.00 77.25 196 HIS A C 1
ATOM 1436 O O . HIS A 1 196 ? 2.396 8.519 18.204 1.00 77.25 196 HIS A O 1
ATOM 1442 N N . GLY A 1 197 ? 2.550 6.443 17.358 1.00 76.69 197 GLY A N 1
ATOM 1443 C CA . GLY A 1 197 ? 3.896 6.605 16.814 1.00 76.69 197 GLY A CA 1
ATOM 1444 C C . GLY A 1 197 ? 3.914 7.420 15.520 1.00 76.69 197 GLY A C 1
ATOM 1445 O O . GLY A 1 197 ? 2.871 7.641 14.893 1.00 76.69 197 GLY A O 1
ATOM 1446 N N . ALA A 1 198 ? 5.114 7.836 15.111 1.00 77.75 198 ALA A N 1
ATOM 1447 C CA . ALA A 1 198 ? 5.327 8.458 13.809 1.00 77.75 198 ALA A CA 1
ATOM 1448 C C . ALA A 1 198 ? 4.928 7.486 12.676 1.00 77.75 198 ALA A C 1
ATOM 1450 O O . ALA A 1 198 ? 5.183 6.283 12.798 1.00 77.75 198 ALA A O 1
ATOM 1451 N N . PRO A 1 199 ? 4.284 7.973 11.600 1.00 80.56 199 PRO A N 1
ATOM 1452 C CA . PRO A 1 199 ? 3.985 7.143 10.440 1.00 80.56 199 PRO A CA 1
ATOM 1453 C C . PRO A 1 199 ? 5.275 6.702 9.744 1.00 80.56 199 PRO A C 1
ATOM 1455 O O . PRO A 1 199 ? 6.268 7.430 9.732 1.00 80.56 199 PRO A O 1
ATOM 1458 N N . VAL A 1 200 ? 5.243 5.512 9.144 1.00 82.00 200 VAL A N 1
ATOM 1459 C CA . VAL A 1 200 ? 6.318 5.059 8.244 1.00 82.00 200 VAL A CA 1
ATOM 1460 C C . VAL A 1 200 ? 6.119 5.662 6.854 1.00 82.00 200 VAL A C 1
ATOM 1462 O O . VAL A 1 200 ? 7.085 6.024 6.179 1.00 82.00 200 VAL A O 1
ATOM 1465 N N . SER A 1 201 ? 4.861 5.784 6.428 1.00 78.75 201 SER A N 1
ATOM 1466 C CA . SER A 1 201 ? 4.481 6.444 5.187 1.00 78.75 201 SER A CA 1
ATOM 1467 C C . SER A 1 201 ? 4.616 7.960 5.288 1.00 78.75 201 SER A C 1
ATOM 1469 O O . SER A 1 201 ? 4.455 8.571 6.347 1.00 78.75 201 SER A O 1
ATOM 1471 N N . TYR A 1 202 ? 4.884 8.585 4.144 1.00 79.69 202 TYR A N 1
ATOM 1472 C CA . TYR A 1 202 ? 4.831 10.034 4.025 1.00 79.69 202 TYR A CA 1
ATOM 1473 C C . TYR A 1 202 ? 3.383 10.478 3.806 1.00 79.69 202 TYR A C 1
ATOM 1475 O O . TYR A 1 202 ? 2.887 10.487 2.679 1.00 79.69 202 TYR A O 1
ATOM 1483 N N . ILE A 1 203 ? 2.678 10.821 4.877 1.00 77.19 203 ILE A N 1
ATOM 1484 C CA . ILE A 1 203 ? 1.339 11.406 4.774 1.00 77.19 203 ILE A CA 1
ATOM 1485 C C . ILE A 1 203 ? 1.509 12.923 4.736 1.00 77.19 203 ILE A C 1
ATOM 1487 O O . ILE A 1 203 ? 1.941 13.477 5.748 1.00 77.19 203 ILE A O 1
ATOM 1491 N N . PRO A 1 204 ? 1.186 13.596 3.613 1.00 70.06 204 PRO A N 1
ATOM 1492 C CA . PRO A 1 204 ? 1.320 15.042 3.524 1.00 70.06 204 PRO A CA 1
ATOM 1493 C C . PRO A 1 204 ? 0.497 15.718 4.620 1.00 70.06 204 PRO A C 1
ATOM 1495 O O . PRO A 1 204 ? -0.708 15.471 4.743 1.00 70.06 204 PRO A O 1
ATOM 1498 N N . HIS A 1 205 ? 1.132 16.574 5.416 1.00 65.50 205 HIS A N 1
ATOM 1499 C CA . HIS A 1 205 ? 0.424 17.433 6.353 1.00 65.50 205 HIS A CA 1
ATOM 1500 C C . HIS A 1 205 ? 0.126 18.786 5.692 1.00 65.50 205 HIS A C 1
ATOM 1502 O O . HIS A 1 205 ? 0.881 19.261 4.850 1.00 65.50 205 HIS A O 1
ATOM 1508 N N . GLN A 1 206 ? -0.964 19.460 6.082 1.00 54.78 206 GLN A N 1
ATOM 1509 C CA . GLN A 1 206 ? -1.327 20.768 5.504 1.00 54.78 206 GLN A CA 1
ATOM 1510 C C . GLN A 1 206 ? -0.244 21.845 5.687 1.00 54.78 206 GLN A C 1
ATOM 1512 O O . GLN A 1 206 ? -0.214 22.816 4.934 1.00 54.78 206 GLN A O 1
ATOM 1517 N N . SER A 1 207 ? 0.635 21.695 6.682 1.00 57.66 207 SER A N 1
ATOM 1518 C CA . SER A 1 207 ? 1.806 22.565 6.851 1.00 57.66 207 SER A CA 1
ATOM 1519 C C . SER A 1 207 ? 2.818 22.413 5.723 1.00 57.66 207 SER A C 1
ATOM 1521 O O . SER A 1 207 ? 3.434 23.401 5.353 1.00 57.66 207 SER A O 1
ATOM 1523 N N . ASP A 1 208 ? 2.947 21.216 5.154 1.00 61.09 208 ASP A N 1
ATOM 1524 C CA . ASP A 1 208 ? 3.983 20.875 4.173 1.00 61.09 208 ASP A CA 1
ATOM 1525 C C . ASP A 1 208 ? 3.697 21.509 2.804 1.00 61.09 208 ASP A C 1
ATOM 1527 O O . ASP A 1 208 ? 4.586 21.656 1.973 1.00 61.09 208 ASP A O 1
ATOM 1531 N N . VAL A 1 209 ? 2.440 21.899 2.568 1.00 54.62 209 VAL A N 1
ATOM 1532 C CA . VAL A 1 209 ? 1.983 22.522 1.319 1.00 54.62 209 VAL A CA 1
ATOM 1533 C C . VAL A 1 209 ? 2.177 24.042 1.338 1.00 54.62 209 VAL A C 1
ATOM 1535 O O . VAL A 1 209 ? 2.240 24.657 0.278 1.00 54.62 209 VAL A O 1
ATOM 1538 N N . LYS A 1 210 ? 2.294 24.670 2.519 1.00 50.91 210 LYS A N 1
ATOM 1539 C CA . LYS A 1 210 ? 2.444 26.134 2.627 1.00 50.91 210 LYS A CA 1
ATOM 1540 C C . LYS A 1 210 ? 3.780 26.651 2.098 1.00 50.91 210 LYS A C 1
ATOM 1542 O O . LYS A 1 210 ? 3.833 27.800 1.683 1.00 50.91 210 LYS A O 1
ATOM 1547 N N . ASP A 1 211 ? 4.803 25.803 2.074 1.00 49.66 211 ASP A N 1
ATOM 1548 C CA . ASP A 1 211 ? 6.146 26.167 1.614 1.00 49.66 211 ASP A CA 1
ATOM 1549 C C . ASP A 1 211 ? 6.365 25.866 0.117 1.00 49.66 211 ASP A C 1
ATOM 1551 O O . ASP A 1 211 ? 7.457 26.067 -0.409 1.00 49.66 211 ASP A O 1
ATOM 1555 N N . LEU A 1 212 ? 5.331 25.387 -0.586 1.00 49.84 212 LEU A N 1
ATOM 1556 C CA . LEU A 1 212 ? 5.340 25.155 -2.032 1.00 49.84 212 LEU A CA 1
ATOM 1557 C C . LEU A 1 212 ? 4.627 26.310 -2.747 1.00 49.84 212 LEU A C 1
ATOM 1559 O O . LEU A 1 212 ? 3.590 26.125 -3.388 1.00 49.84 212 LEU A O 1
ATOM 1563 N N . GLU A 1 213 ? 5.169 27.521 -2.617 1.00 44.97 213 GLU A N 1
ATOM 1564 C CA . GLU A 1 213 ? 4.856 28.595 -3.559 1.00 44.97 213 GLU A CA 1
ATOM 1565 C C . GLU A 1 213 ? 5.493 28.229 -4.906 1.00 44.97 213 GLU A C 1
ATOM 1567 O O . GLU A 1 213 ? 6.713 28.213 -5.062 1.00 44.97 213 GLU A O 1
ATOM 1572 N N . TRP A 1 214 ? 4.657 27.850 -5.872 1.00 57.16 214 TRP A N 1
ATOM 1573 C CA . TRP A 1 214 ? 5.076 27.689 -7.261 1.00 57.16 214 TRP A CA 1
ATOM 1574 C C . TRP A 1 214 ? 5.220 29.090 -7.876 1.00 57.16 214 TRP A C 1
ATOM 1576 O O . TRP A 1 214 ? 4.237 29.630 -8.388 1.00 57.16 214 TRP A O 1
ATOM 1586 N N . GLU A 1 215 ? 6.409 29.689 -7.760 1.00 42.31 215 GLU A N 1
ATOM 1587 C CA . GLU A 1 215 ? 6.848 30.798 -8.633 1.00 42.31 215 GLU A CA 1
ATOM 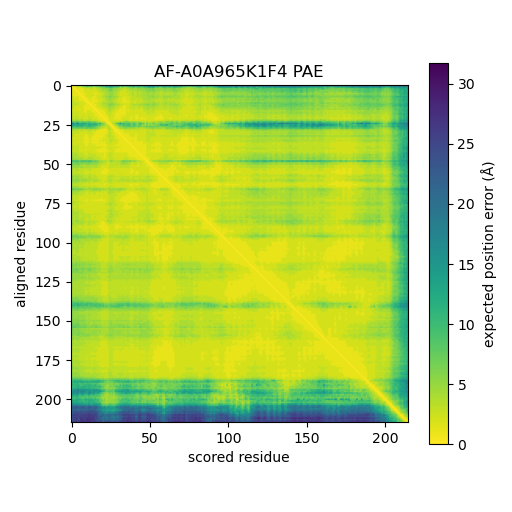1588 C C . GLU A 1 215 ? 6.966 30.334 -10.095 1.00 42.31 215 GLU A C 1
ATOM 1590 O O . GLU A 1 215 ? 6.611 31.136 -10.992 1.00 42.31 215 GLU A O 1
#